Protein AF-A0A7J3XFF6-F1 (afdb_monomer)

Secondary structure (DSSP, 8-state):
-EEEEEEE-SSEEEEEEEETTEEEEEEEEEHHHHHH-THHHHHHHHHH--SEEE---TT--SSEEGGG-S-HHHIIIIIIS---HHHHHHHHHHT-HHHHHHHHHHHHHHHHHHHHTTTEEE---GGG-TTS-HHHHTT-S-SS-HHHHHHHHHHHHHHHHHHT--GGG--EEEEEE-SS-EEEEEEETTEEEEEE-TTTSS-STTS---

Solvent-accessible surface area (backbone atoms only — not comparable to full-atom values): 10884 Å² total; per-residue (Å²): 116,38,40,31,41,43,45,81,48,85,66,34,35,40,35,42,34,32,43,90,92,35,81,78,47,74,50,78,41,47,31,72,52,34,35,75,39,38,62,59,58,51,50,54,52,59,75,65,62,51,68,31,32,39,45,76,22,49,59,21,39,74,83,38,50,23,69,76,53,88,53,37,48,58,44,28,36,49,52,23,65,67,46,53,70,67,58,41,56,54,30,53,74,73,68,41,66,70,28,31,36,51,51,22,49,22,52,42,44,26,47,42,29,76,76,38,10,91,32,27,32,34,42,41,11,45,71,72,39,85,62,28,57,71,80,78,44,62,97,48,88,53,28,23,35,20,65,55,42,51,52,45,53,49,50,43,52,52,49,21,66,74,72,74,47,58,51,62,72,36,69,49,75,44,74,47,79,51,82,41,33,19,31,41,34,37,30,55,50,54,35,64,42,48,46,40,3,31,87,68,33,66,67,22,82,68,31,81,58,128

Structure (mmCIF, N/CA/C/O backbone):
data_AF-A0A7J3XFF6-F1
#
_entry.id   AF-A0A7J3XFF6-F1
#
loop_
_atom_site.group_PDB
_atom_site.id
_atom_site.type_symbol
_atom_site.label_atom_id
_atom_site.label_alt_id
_atom_site.label_comp_id
_atom_site.label_asym_id
_atom_site.label_entity_id
_atom_site.label_seq_id
_atom_site.pdbx_PDB_ins_code
_atom_site.Cartn_x
_atom_site.Cartn_y
_atom_site.Cartn_z
_atom_site.occupancy
_atom_site.B_iso_or_equiv
_atom_site.auth_seq_id
_atom_site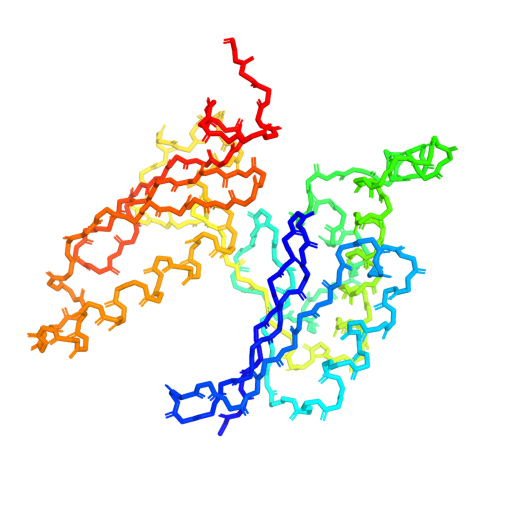.auth_comp_id
_atom_site.auth_asym_id
_atom_site.auth_atom_id
_atom_site.pdbx_PDB_model_num
ATOM 1 N N . MET A 1 1 ? -18.547 -10.227 -3.453 1.00 93.62 1 MET A N 1
ATOM 2 C CA . MET A 1 1 ? -17.546 -9.250 -3.919 1.00 93.62 1 MET A CA 1
ATOM 3 C C . MET A 1 1 ? -16.204 -9.723 -3.416 1.00 93.62 1 MET A C 1
ATOM 5 O O . MET A 1 1 ? -16.058 -9.898 -2.207 1.00 93.62 1 MET A O 1
ATOM 9 N N . ARG A 1 2 ? -15.286 -9.965 -4.344 1.00 96.88 2 ARG A N 1
ATOM 10 C CA . ARG A 1 2 ? -13.931 -10.465 -4.132 1.00 96.88 2 ARG A CA 1
ATOM 11 C C . ARG A 1 2 ? -12.970 -9.303 -4.357 1.00 96.88 2 ARG A C 1
ATOM 13 O O . ARG A 1 2 ? -12.923 -8.754 -5.457 1.00 96.88 2 ARG A O 1
ATOM 20 N N . VAL A 1 3 ? -12.265 -8.886 -3.310 1.00 97.06 3 VAL A N 1
ATOM 21 C CA . VAL A 1 3 ? -11.350 -7.739 -3.360 1.00 97.06 3 VAL A CA 1
ATOM 22 C C . VAL A 1 3 ? -9.945 -8.197 -3.035 1.00 97.06 3 VAL A C 1
ATOM 24 O O . VAL A 1 3 ? -9.735 -8.860 -2.025 1.00 97.06 3 VAL A O 1
ATOM 27 N N . LEU A 1 4 ? -8.997 -7.841 -3.889 1.00 97.56 4 LEU A N 1
ATOM 28 C CA . LEU A 1 4 ? -7.597 -8.219 -3.750 1.00 97.56 4 LEU A CA 1
ATOM 29 C C . LEU A 1 4 ? -6.758 -7.018 -3.304 1.00 97.56 4 LEU A C 1
ATOM 31 O O . LEU A 1 4 ? -6.954 -5.913 -3.799 1.00 97.56 4 LEU A O 1
ATOM 35 N N . GLY A 1 5 ? -5.834 -7.214 -2.372 1.00 96.50 5 GLY A N 1
ATOM 36 C CA . GLY A 1 5 ? -4.814 -6.227 -2.014 1.00 96.50 5 GLY A CA 1
ATOM 37 C C . GLY A 1 5 ? -3.434 -6.709 -2.440 1.00 96.50 5 GLY A C 1
ATOM 38 O O . GLY A 1 5 ? -3.153 -7.897 -2.301 1.00 96.50 5 GLY A O 1
ATOM 39 N N . VAL A 1 6 ? -2.600 -5.802 -2.954 1.00 95.81 6 VAL A N 1
ATOM 40 C CA . VAL A 1 6 ? -1.187 -6.061 -3.267 1.00 95.81 6 VAL A CA 1
ATOM 41 C C . VAL A 1 6 ? -0.308 -5.193 -2.373 1.00 95.81 6 VAL A C 1
ATOM 43 O O . VAL A 1 6 ? -0.385 -3.964 -2.445 1.00 95.81 6 VAL A O 1
ATOM 46 N N . ASP A 1 7 ? 0.541 -5.832 -1.575 1.00 93.81 7 ASP A N 1
ATOM 47 C CA . ASP A 1 7 ? 1.505 -5.182 -0.691 1.00 93.81 7 ASP A CA 1
ATOM 48 C C . ASP A 1 7 ? 2.949 -5.485 -1.136 1.00 93.81 7 ASP A C 1
ATOM 50 O O . ASP A 1 7 ? 3.448 -6.598 -0.943 1.00 93.81 7 ASP A O 1
ATOM 54 N N . PRO A 1 8 ? 3.629 -4.534 -1.798 1.00 91.94 8 PRO A N 1
ATOM 55 C CA . PRO A 1 8 ? 5.024 -4.691 -2.180 1.00 91.94 8 PRO A CA 1
ATOM 56 C C . PRO A 1 8 ? 5.960 -4.405 -0.999 1.00 91.94 8 PRO A C 1
ATOM 58 O O . PRO A 1 8 ? 6.277 -3.257 -0.683 1.00 91.94 8 PRO A O 1
ATOM 61 N N . GLY A 1 9 ? 6.463 -5.464 -0.377 1.00 87.75 9 GLY A N 1
ATOM 62 C CA . GLY A 1 9 ? 7.439 -5.390 0.697 1.00 87.75 9 GLY A CA 1
ATOM 63 C C . GLY A 1 9 ? 8.897 -5.479 0.231 1.00 87.75 9 GLY A C 1
ATOM 64 O O . GLY A 1 9 ? 9.244 -5.799 -0.908 1.00 87.75 9 GLY A O 1
ATOM 65 N N . THR A 1 10 ? 9.797 -5.233 1.184 1.00 84.69 10 THR A N 1
ATOM 66 C CA . THR A 1 10 ? 11.256 -5.340 0.978 1.00 84.69 10 THR A CA 1
ATOM 67 C C . THR A 1 10 ? 11.748 -6.782 0.858 1.00 84.69 10 THR A C 1
ATOM 69 O O . THR A 1 10 ? 12.792 -7.022 0.258 1.00 84.69 10 THR A O 1
ATOM 72 N N . ARG A 1 11 ? 11.015 -7.738 1.440 1.00 88.62 11 ARG A N 1
ATOM 73 C CA . ARG A 1 11 ? 11.350 -9.169 1.429 1.00 88.62 11 ARG A CA 1
ATOM 74 C C . ARG A 1 11 ? 10.445 -9.977 0.500 1.00 88.62 11 ARG A C 1
ATOM 76 O O . ARG A 1 11 ? 10.926 -10.889 -0.176 1.00 88.62 11 ARG A O 1
ATOM 83 N N . SER A 1 12 ? 9.157 -9.665 0.515 1.00 92.81 12 SER A N 1
ATOM 84 C CA . SER A 1 12 ? 8.115 -10.348 -0.241 1.00 92.81 12 SER A CA 1
ATOM 85 C C . SER A 1 12 ? 7.136 -9.349 -0.834 1.00 92.81 12 SER A C 1
ATOM 87 O O . SER A 1 12 ? 7.004 -8.229 -0.349 1.00 92.81 12 SER A O 1
ATOM 89 N N . PHE A 1 13 ? 6.459 -9.778 -1.889 1.00 94.88 13 PHE A N 1
ATOM 90 C CA . PHE A 1 13 ? 5.261 -9.154 -2.417 1.00 94.88 13 PHE A CA 1
ATOM 91 C C . PHE A 1 13 ? 4.094 -10.040 -2.023 1.00 94.88 13 PHE A C 1
ATOM 93 O O . PHE A 1 13 ? 4.026 -11.200 -2.441 1.00 94.88 13 PHE A O 1
ATOM 100 N N . ASP A 1 14 ? 3.200 -9.489 -1.217 1.00 95.19 14 ASP A N 1
ATOM 101 C CA . ASP A 1 14 ? 2.106 -10.227 -0.616 1.00 95.19 14 ASP A CA 1
ATOM 102 C C . ASP A 1 14 ? 0.783 -9.830 -1.271 1.00 95.19 14 ASP A C 1
ATOM 104 O O . ASP A 1 14 ? 0.500 -8.659 -1.536 1.00 95.19 14 ASP A O 1
ATOM 108 N N . VAL A 1 15 ? -0.030 -10.836 -1.573 1.00 96.44 15 VAL A N 1
ATOM 109 C CA . VAL A 1 15 ? -1.340 -10.685 -2.192 1.00 96.44 15 VAL A CA 1
ATOM 110 C C . VAL A 1 15 ? -2.368 -11.368 -1.315 1.00 96.44 15 VAL A C 1
ATOM 112 O O . VAL A 1 15 ? -2.238 -12.555 -1.030 1.00 96.44 15 VAL A O 1
ATOM 115 N N . ALA A 1 16 ? -3.414 -10.641 -0.931 1.00 97.25 16 ALA A N 1
ATOM 116 C CA . ALA A 1 16 ? -4.506 -11.175 -0.125 1.00 97.25 16 ALA A CA 1
ATOM 117 C C . ALA A 1 16 ? -5.848 -10.954 -0.824 1.00 97.25 16 ALA A C 1
ATOM 119 O O . ALA A 1 16 ? -6.200 -9.824 -1.173 1.00 97.25 16 ALA A O 1
ATOM 120 N N . LEU A 1 17 ? -6.613 -12.030 -1.007 1.00 98.12 17 LEU A N 1
ATOM 121 C CA . LEU A 1 17 ? -7.973 -11.983 -1.529 1.00 98.12 17 LEU A CA 1
ATOM 122 C C . LEU A 1 17 ? -8.971 -12.053 -0.376 1.00 98.12 17 LEU A C 1
ATOM 124 O O . LEU A 1 17 ? -8.984 -13.013 0.395 1.00 98.12 17 LEU A O 1
ATOM 128 N N . VAL A 1 18 ? -9.850 -11.060 -0.301 1.00 96.75 18 VAL A N 1
ATOM 129 C CA . VAL A 1 18 ? -10.903 -10.956 0.706 1.00 96.75 18 VAL A CA 1
ATOM 130 C C . VAL A 1 18 ? -12.270 -11.147 0.060 1.00 96.75 18 VAL A C 1
ATOM 132 O O . VAL A 1 18 ? -12.619 -10.480 -0.915 1.00 96.75 18 VAL A O 1
ATOM 135 N N . GLU A 1 19 ? -13.080 -12.019 0.650 1.00 97.12 19 GLU A N 1
ATOM 136 C CA . GLU A 1 19 ? -14.480 -12.227 0.293 1.00 97.12 19 GLU A CA 1
ATOM 137 C C . GLU A 1 19 ? -15.332 -12.301 1.565 1.00 97.12 19 GLU A C 1
ATOM 139 O O . GLU A 1 19 ? -15.023 -13.028 2.509 1.00 97.12 19 GLU A O 1
ATOM 144 N N . GLY A 1 20 ? -16.401 -11.500 1.629 1.00 92.56 20 GLY A N 1
ATOM 145 C CA . GLY A 1 20 ? -17.302 -11.489 2.789 1.00 92.56 20 GLY A CA 1
ATOM 146 C C . GLY A 1 20 ? -16.619 -11.109 4.112 1.00 92.56 20 GLY A C 1
ATOM 147 O O . GLY A 1 20 ? -17.007 -11.610 5.164 1.00 92.56 20 GLY A O 1
ATOM 148 N N . GLY A 1 21 ? -15.583 -10.263 4.061 1.00 88.50 21 G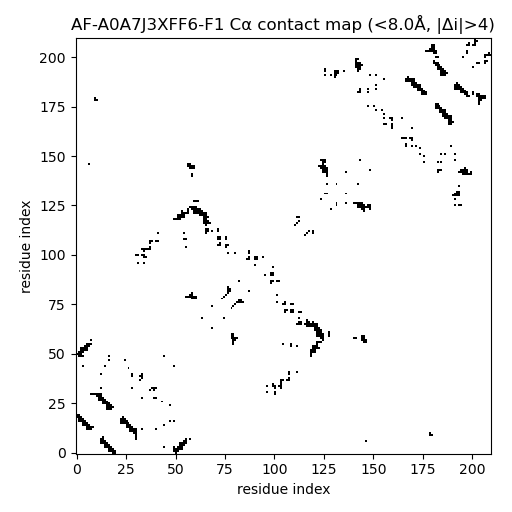LY A N 1
ATOM 149 C CA . GLY A 1 21 ? -14.809 -9.848 5.237 1.00 88.50 21 GLY A CA 1
ATOM 150 C C . GLY A 1 21 ? -13.824 -10.901 5.752 1.00 88.50 21 GLY A C 1
ATOM 151 O O . GLY A 1 21 ? -13.298 -10.751 6.850 1.00 88.50 21 GLY A O 1
ATOM 152 N N . ARG A 1 22 ? -13.574 -11.970 4.989 1.00 92.50 22 ARG A N 1
ATOM 153 C CA . ARG A 1 22 ? -12.607 -13.017 5.329 1.00 92.50 22 ARG A CA 1
ATOM 154 C C . ARG A 1 22 ? -11.556 -13.136 4.243 1.00 92.50 22 ARG A C 1
ATOM 156 O O . ARG A 1 22 ? -11.877 -13.025 3.063 1.00 92.50 22 ARG A O 1
ATOM 163 N N . VAL A 1 23 ? -10.321 -13.398 4.648 1.00 95.81 23 VAL A N 1
ATOM 164 C CA . VAL A 1 23 ? -9.253 -13.769 3.720 1.00 95.81 23 VAL A CA 1
ATOM 165 C C . VAL A 1 23 ? -9.537 -15.182 3.210 1.00 95.81 23 VAL A C 1
ATOM 167 O O . VAL A 1 23 ? -9.722 -16.101 4.008 1.00 95.81 23 VAL A O 1
ATOM 170 N N . VAL A 1 24 ? -9.634 -15.341 1.891 1.00 97.56 24 VAL A N 1
ATOM 171 C CA . VAL A 1 24 ? -9.946 -16.619 1.225 1.00 97.56 24 VAL A CA 1
ATOM 172 C C . VAL A 1 24 ? -8.774 -17.178 0.422 1.00 97.56 24 VAL A C 1
ATOM 174 O O . VAL A 1 24 ? -8.773 -18.365 0.109 1.00 97.56 24 VAL A O 1
ATOM 177 N N . ALA A 1 25 ? -7.778 -16.350 0.104 1.00 97.56 25 ALA A N 1
ATOM 178 C CA . ALA A 1 25 ? -6.525 -16.776 -0.508 1.00 97.56 25 ALA A CA 1
ATOM 179 C C . ALA A 1 25 ? -5.408 -15.779 -0.187 1.00 97.56 25 ALA A C 1
ATOM 181 O O . ALA A 1 25 ? -5.660 -14.575 -0.102 1.00 97.56 25 ALA A O 1
ATOM 182 N N . GLU A 1 26 ? -4.186 -16.291 -0.058 1.00 97.00 26 GLU A N 1
ATOM 183 C CA . GLU A 1 26 ? -2.964 -15.508 0.123 1.00 97.00 26 GLU A CA 1
ATOM 184 C C . GLU A 1 26 ? -1.861 -16.079 -0.770 1.00 97.00 26 GLU A C 1
ATOM 186 O O . GLU A 1 26 ? -1.730 -17.299 -0.902 1.00 97.00 26 GLU A O 1
ATOM 191 N N . VAL A 1 27 ? -1.075 -15.200 -1.384 1.00 96.94 27 VAL A N 1
ATOM 192 C CA . VAL A 1 27 ? 0.104 -15.554 -2.181 1.00 96.94 27 VAL A CA 1
ATOM 193 C C . VAL A 1 27 ? 1.244 -14.638 -1.760 1.00 96.94 27 VAL A C 1
ATOM 195 O O . VAL A 1 27 ? 1.060 -13.428 -1.692 1.00 96.94 27 VAL A O 1
ATOM 198 N N . SER A 1 28 ? 2.416 -15.212 -1.493 1.00 97.00 28 SER A N 1
ATOM 199 C CA . SER A 1 28 ? 3.626 -14.470 -1.132 1.00 97.00 28 SER A CA 1
ATOM 200 C C . SER A 1 28 ? 4.742 -14.832 -2.105 1.00 97.00 28 SER A C 1
ATOM 202 O O . SER A 1 28 ? 5.099 -16.006 -2.226 1.00 97.00 28 SER A O 1
ATOM 204 N N . LEU A 1 29 ? 5.260 -13.837 -2.823 1.00 96.56 29 LEU A N 1
ATOM 205 C CA . LEU A 1 29 ? 6.333 -13.985 -3.811 1.00 96.56 29 LEU A CA 1
ATOM 206 C C . LEU A 1 29 ? 7.594 -13.292 -3.303 1.00 96.56 29 LEU A C 1
ATOM 208 O O . LEU A 1 29 ? 7.512 -12.226 -2.697 1.00 96.56 29 LEU A O 1
ATOM 212 N N . GLY A 1 30 ? 8.775 -13.854 -3.555 1.00 95.44 30 GLY A N 1
ATOM 213 C CA . GLY A 1 30 ? 10.020 -13.207 -3.133 1.00 95.44 30 GLY A CA 1
ATOM 214 C C . GLY A 1 30 ? 10.256 -11.890 -3.881 1.00 95.44 30 GLY A C 1
ATOM 215 O O . GLY A 1 30 ? 10.064 -11.822 -5.092 1.00 95.44 30 GLY A O 1
ATOM 216 N N . THR A 1 31 ? 10.751 -10.849 -3.208 1.00 92.56 31 THR A N 1
ATOM 217 C CA . THR A 1 31 ? 11.062 -9.569 -3.876 1.00 92.56 31 THR A CA 1
ATOM 218 C C . THR A 1 31 ? 12.065 -9.747 -5.025 1.00 92.56 31 THR A C 1
ATOM 220 O O . THR A 1 31 ? 11.887 -9.166 -6.092 1.00 92.56 31 THR A O 1
ATOM 223 N N . GLU A 1 32 ? 13.080 -10.605 -4.862 1.00 91.81 32 GLU A N 1
ATOM 224 C CA . GLU A 1 32 ? 14.014 -10.940 -5.950 1.00 91.81 32 GLU A CA 1
ATOM 225 C C . GLU A 1 32 ? 13.355 -11.701 -7.107 1.00 91.81 32 GLU A C 1
ATOM 227 O O . GLU A 1 32 ? 13.767 -11.556 -8.258 1.00 91.81 32 GLU A O 1
ATOM 232 N N . GLU A 1 33 ? 12.362 -12.538 -6.808 1.00 94.12 33 GLU A N 1
ATOM 233 C CA . GLU A 1 33 ? 11.609 -13.285 -7.815 1.00 94.12 33 GLU A CA 1
ATOM 234 C C . GLU A 1 33 ? 10.791 -12.318 -8.669 1.00 94.12 33 GLU A C 1
ATOM 236 O O . GLU A 1 33 ? 10.927 -12.328 -9.889 1.00 94.12 33 GLU A O 1
ATOM 241 N N . VAL A 1 34 ? 10.038 -11.415 -8.033 1.00 93.94 34 VAL A N 1
ATOM 242 C CA . VAL A 1 34 ? 9.241 -10.392 -8.726 1.00 93.94 34 VAL A CA 1
ATOM 243 C C . VAL A 1 34 ? 10.130 -9.409 -9.488 1.00 93.94 34 VAL A C 1
ATOM 245 O O . VAL A 1 34 ? 9.788 -9.010 -10.598 1.00 93.94 34 VAL A O 1
ATOM 248 N N . ALA A 1 35 ? 11.296 -9.050 -8.943 1.00 91.88 35 ALA A N 1
ATOM 249 C CA . ALA A 1 35 ? 12.261 -8.197 -9.635 1.00 91.88 35 ALA A CA 1
ATOM 250 C C . ALA A 1 35 ? 12.764 -8.821 -10.952 1.00 91.88 35 ALA A C 1
ATOM 252 O O . ALA A 1 35 ? 12.991 -8.106 -11.928 1.00 91.88 35 ALA A O 1
ATOM 253 N N . ARG A 1 36 ? 12.933 -10.152 -10.998 1.00 91.25 36 ARG A N 1
ATOM 254 C CA . ARG A 1 36 ? 13.379 -10.881 -12.199 1.00 91.25 36 ARG A CA 1
ATOM 255 C C . ARG A 1 36 ? 12.229 -11.218 -13.149 1.00 91.25 36 ARG A C 1
ATOM 257 O O . ARG A 1 36 ? 12.408 -11.127 -14.361 1.00 91.25 36 ARG A O 1
ATOM 264 N N . ASP A 1 37 ? 11.074 -11.603 -12.612 1.00 94.25 37 ASP A N 1
ATOM 265 C CA . ASP A 1 37 ? 9.856 -11.918 -13.362 1.00 94.25 37 ASP A CA 1
ATOM 266 C C . ASP A 1 37 ? 8.634 -11.186 -12.772 1.00 94.25 37 ASP A C 1
ATOM 268 O O . ASP A 1 37 ? 7.858 -11.767 -12.006 1.00 94.25 37 ASP A O 1
ATOM 272 N N . PRO A 1 38 ? 8.390 -9.923 -13.173 1.00 93.31 38 PRO A N 1
ATOM 273 C CA . PRO A 1 38 ? 7.214 -9.175 -12.728 1.00 93.31 38 PRO A CA 1
ATOM 274 C C . PRO A 1 38 ? 5.891 -9.839 -13.139 1.00 93.31 38 PRO A C 1
ATOM 276 O O . PRO A 1 38 ? 4.852 -9.597 -12.523 1.00 93.31 38 PRO A O 1
ATOM 279 N N . ALA A 1 39 ? 5.908 -10.696 -14.170 1.00 95.00 39 ALA A N 1
ATOM 280 C CA . ALA A 1 39 ? 4.717 -11.405 -14.61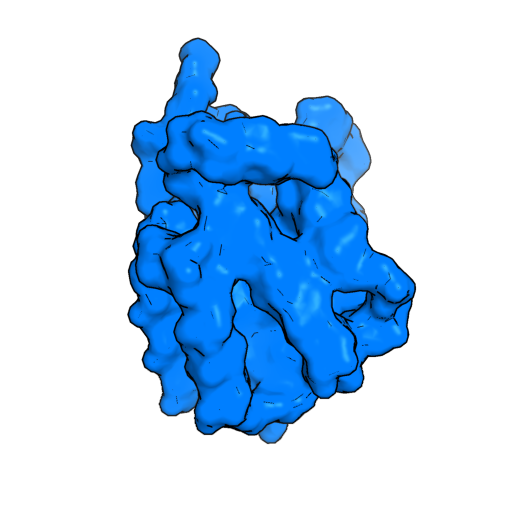3 1.00 95.00 39 ALA A CA 1
ATOM 281 C C . ALA A 1 39 ? 4.277 -12.491 -13.621 1.00 95.00 39 ALA A C 1
ATOM 283 O O . ALA A 1 39 ? 3.119 -12.893 -13.674 1.00 95.00 39 ALA A O 1
ATOM 284 N N . ALA A 1 40 ? 5.136 -12.936 -12.695 1.00 95.62 40 ALA A N 1
ATOM 285 C CA . ALA A 1 40 ? 4.739 -13.851 -11.623 1.00 95.62 40 ALA A CA 1
ATOM 286 C C . ALA A 1 40 ? 3.624 -13.259 -10.751 1.00 95.62 40 ALA A C 1
ATOM 288 O O . ALA A 1 40 ? 2.611 -13.916 -10.510 1.00 95.62 40 ALA A O 1
ATOM 289 N N . LEU A 1 41 ? 3.761 -11.988 -10.368 1.00 95.50 41 LEU A N 1
ATOM 290 C CA . LEU A 1 41 ? 2.739 -11.282 -9.599 1.00 95.50 41 LEU A CA 1
ATOM 291 C C . LEU A 1 41 ? 1.453 -11.080 -10.408 1.00 95.50 41 LEU A C 1
ATOM 293 O O . LEU A 1 41 ? 0.359 -11.260 -9.884 1.00 95.50 41 LEU A O 1
ATOM 297 N N . LEU A 1 42 ? 1.578 -10.738 -11.692 1.00 94.69 42 LEU A N 1
ATOM 298 C CA . LEU A 1 42 ? 0.422 -10.553 -12.572 1.00 94.69 42 LEU A CA 1
ATOM 299 C C . LEU A 1 42 ? -0.369 -11.853 -12.751 1.00 94.69 42 LEU A C 1
ATOM 301 O O . LEU A 1 42 ? -1.588 -11.832 -12.616 1.00 94.69 42 LEU A O 1
ATOM 305 N N . ARG A 1 43 ? 0.317 -12.986 -12.957 1.00 95.44 43 ARG A N 1
ATOM 306 C CA . ARG A 1 43 ? -0.319 -14.310 -13.019 1.00 95.44 43 ARG A CA 1
ATOM 307 C C . ARG A 1 43 ? -1.074 -14.626 -11.731 1.00 95.44 43 ARG A C 1
ATOM 309 O O . ARG A 1 43 ? -2.222 -15.040 -11.806 1.00 95.44 43 ARG A O 1
ATOM 316 N N . ALA A 1 44 ? -0.482 -14.355 -10.565 1.00 95.56 44 ALA A N 1
ATOM 317 C CA . ALA A 1 44 ? -1.163 -14.555 -9.284 1.00 95.56 44 ALA A CA 1
ATOM 318 C C . ALA A 1 44 ? -2.446 -13.708 -9.167 1.00 95.56 44 ALA A C 1
ATOM 320 O O . ALA A 1 44 ? -3.477 -14.199 -8.710 1.00 95.56 44 ALA A O 1
ATOM 321 N N . VAL A 1 45 ? -2.413 -12.447 -9.612 1.00 95.00 45 VAL A N 1
ATOM 322 C CA . VAL A 1 45 ? -3.601 -11.575 -9.629 1.00 95.00 45 VAL A CA 1
ATOM 323 C C . VAL A 1 45 ? -4.674 -12.102 -10.588 1.00 95.00 45 VAL A C 1
ATOM 325 O O . VAL A 1 45 ? -5.852 -12.118 -10.230 1.00 95.00 45 VAL A O 1
ATOM 328 N N . GLU A 1 46 ? -4.287 -12.540 -11.786 1.00 93.50 46 GLU A N 1
ATOM 329 C CA . GLU A 1 46 ? -5.203 -13.091 -12.793 1.00 93.50 46 GLU A CA 1
ATOM 330 C C . GLU A 1 46 ? -5.837 -14.414 -12.342 1.00 93.50 46 GLU A C 1
ATOM 332 O O . GLU A 1 46 ? -7.047 -14.586 -12.479 1.00 93.50 46 GLU A O 1
ATOM 337 N N . GLU A 1 47 ? -5.055 -15.323 -11.753 1.00 95.81 47 GLU A N 1
ATOM 338 C CA . GLU A 1 47 ? -5.528 -16.614 -11.233 1.00 95.81 47 GLU A CA 1
ATOM 339 C C . GLU A 1 47 ? -6.543 -16.450 -10.096 1.00 95.81 47 GLU A C 1
ATOM 341 O O . GLU A 1 47 ? -7.490 -17.231 -9.981 1.00 95.81 47 GLU A O 1
ATOM 346 N N . LEU A 1 48 ? -6.376 -15.419 -9.264 1.00 96.25 48 LEU A N 1
ATOM 347 C CA . LEU A 1 48 ? -7.310 -15.113 -8.183 1.00 96.25 48 LEU A CA 1
ATOM 348 C C . LEU A 1 48 ? -8.625 -14.490 -8.687 1.00 96.25 48 LEU A C 1
ATOM 350 O O . LEU A 1 48 ? -9.626 -14.573 -7.972 1.00 96.25 48 LEU A O 1
ATOM 354 N N . ASP A 1 49 ? -8.641 -13.915 -9.895 1.00 94.94 49 ASP A N 1
ATOM 355 C CA . ASP A 1 49 ? -9.782 -13.267 -10.569 1.00 94.94 49 ASP A CA 1
ATOM 356 C C . ASP A 1 49 ? -10.648 -12.388 -9.637 1.00 94.94 49 ASP A C 1
ATOM 358 O O . ASP A 1 49 ? -11.800 -12.721 -9.326 1.00 94.94 49 ASP A O 1
ATOM 362 N N . PRO A 1 50 ? -10.108 -11.269 -9.120 1.00 96.50 50 PRO A N 1
ATOM 363 C CA . PRO A 1 50 ? -10.860 -10.380 -8.243 1.00 96.50 50 PRO A CA 1
ATOM 364 C C . PRO A 1 50 ? -11.853 -9.495 -9.014 1.00 96.50 50 PRO A C 1
ATOM 366 O O . PRO A 1 50 ? -11.610 -9.108 -10.162 1.00 96.50 50 PRO A O 1
ATOM 369 N N . ASP A 1 51 ? -12.931 -9.077 -8.337 1.00 96.94 51 ASP A N 1
ATOM 370 C CA . ASP A 1 51 ? -13.852 -8.048 -8.847 1.00 96.94 51 ASP A CA 1
ATOM 371 C C . ASP A 1 51 ? -13.163 -6.673 -8.866 1.00 96.94 51 ASP A C 1
ATOM 373 O O . ASP A 1 51 ? -13.307 -5.898 -9.812 1.00 96.94 51 ASP A O 1
ATOM 377 N N . TYR A 1 52 ? -12.400 -6.381 -7.807 1.00 96.75 52 TYR A N 1
ATOM 378 C CA . TYR A 1 52 ? -11.615 -5.160 -7.636 1.00 96.75 52 TYR A CA 1
ATOM 379 C C . TYR A 1 52 ? -10.288 -5.461 -6.957 1.00 96.75 52 TYR A C 1
ATOM 381 O O . TYR A 1 52 ? -10.185 -6.389 -6.157 1.00 96.75 52 TYR A O 1
ATOM 389 N N . MET A 1 53 ? -9.288 -4.627 -7.212 1.00 96.56 53 MET A N 1
ATOM 390 C CA . MET A 1 53 ? -7.990 -4.748 -6.565 1.00 96.56 53 MET A CA 1
ATOM 391 C C . MET A 1 53 ? -7.445 -3.399 -6.119 1.00 96.56 53 MET A C 1
ATOM 393 O O . MET A 1 53 ? -7.588 -2.396 -6.821 1.00 96.56 53 MET A O 1
ATOM 397 N N . VAL A 1 54 ? -6.786 -3.397 -4.967 1.00 97.19 54 VAL A N 1
ATOM 398 C CA . VAL A 1 54 ? -5.911 -2.316 -4.535 1.00 97.19 54 VAL A CA 1
ATOM 399 C C . VAL A 1 54 ? -4.514 -2.626 -5.054 1.00 97.19 54 VAL A C 1
ATOM 401 O O . VAL A 1 54 ? -3.886 -3.590 -4.619 1.00 97.19 54 VAL A O 1
ATOM 404 N N . GLY A 1 55 ? -4.067 -1.841 -6.032 1.00 95.69 55 GLY A N 1
ATOM 405 C CA . GLY A 1 55 ? -2.746 -1.989 -6.627 1.00 95.69 55 GLY A CA 1
ATOM 406 C C . GLY A 1 55 ? -1.633 -1.448 -5.722 1.00 95.69 55 GLY A C 1
ATOM 407 O O . GLY A 1 55 ? -1.911 -0.682 -4.787 1.00 95.69 55 GLY A O 1
ATOM 408 N N . PRO A 1 56 ? -0.366 -1.778 -6.040 1.00 95.44 56 PRO A N 1
ATOM 409 C CA . PRO A 1 56 ? 0.797 -1.214 -5.363 1.00 95.44 56 PRO A CA 1
ATOM 410 C C . PRO A 1 56 ? 0.694 0.309 -5.347 1.00 95.44 56 PRO A C 1
ATOM 412 O O . PRO A 1 56 ? 0.652 0.918 -6.409 1.00 95.44 56 PRO A O 1
ATOM 415 N N . SER A 1 57 ? 0.585 0.919 -4.165 1.00 96.19 57 SER A N 1
ATOM 416 C CA . SER A 1 57 ? 0.317 2.362 -4.044 1.00 96.19 57 SER A CA 1
ATOM 417 C C . SER A 1 57 ? 1.511 3.162 -3.510 1.00 96.19 57 SER A C 1
ATOM 419 O O . SER A 1 57 ? 1.497 4.382 -3.622 1.00 96.19 57 SER A O 1
ATOM 421 N N . GLY A 1 58 ? 2.548 2.512 -2.968 1.00 93.25 58 GLY A N 1
ATOM 422 C CA . GLY A 1 58 ? 3.799 3.154 -2.538 1.00 93.25 58 GLY A CA 1
ATOM 423 C C . GLY A 1 58 ? 3.587 4.346 -1.595 1.00 93.25 58 GLY A C 1
ATOM 424 O O . GLY A 1 58 ? 2.939 4.224 -0.550 1.00 93.25 58 GLY A O 1
ATOM 425 N N . TYR A 1 59 ? 4.086 5.518 -1.995 1.00 94.56 59 TYR A N 1
ATOM 426 C CA . TYR A 1 59 ? 3.895 6.792 -1.288 1.00 94.56 59 TYR A CA 1
ATOM 427 C C . TYR A 1 59 ? 2.458 7.325 -1.322 1.00 94.56 59 TYR A C 1
ATOM 429 O O . TYR A 1 59 ? 2.152 8.315 -0.661 1.00 94.56 59 TYR A O 1
ATOM 437 N N . GLY A 1 60 ? 1.559 6.627 -2.008 1.00 95.44 60 GLY A N 1
ATOM 438 C CA . GLY A 1 60 ? 0.124 6.840 -2.017 1.00 95.44 60 GLY A CA 1
ATOM 439 C C . GLY A 1 60 ? -0.325 7.964 -2.938 1.00 95.44 60 GLY A C 1
ATOM 440 O O . GLY A 1 60 ? 0.449 8.813 -3.369 1.00 95.44 60 GLY A O 1
ATOM 441 N N . VAL A 1 61 ? -1.626 7.978 -3.206 1.00 96.31 61 VAL A N 1
ATOM 442 C CA . VAL A 1 61 ? -2.308 8.988 -4.027 1.00 96.31 61 VAL A CA 1
ATOM 443 C C . VAL A 1 61 ? -3.700 9.267 -3.470 1.00 96.31 61 VAL A C 1
ATOM 445 O O . VAL A 1 61 ? -4.259 8.424 -2.767 1.00 96.31 61 VAL A O 1
ATOM 448 N N . PRO A 1 62 ? -4.347 10.403 -3.789 1.00 94.00 62 PRO A N 1
ATOM 449 C CA . PRO A 1 62 ? -5.798 10.486 -3.641 1.00 94.00 62 PRO A CA 1
ATOM 450 C C . PRO A 1 62 ? -6.453 9.253 -4.272 1.00 94.00 62 PRO A C 1
ATOM 452 O O . PRO A 1 62 ? -5.939 8.752 -5.269 1.00 94.00 62 PRO A O 1
ATOM 455 N N . VAL A 1 63 ? -7.563 8.764 -3.710 1.00 96.25 63 VAL A N 1
ATOM 456 C CA . VAL A 1 63 ? -8.223 7.545 -4.211 1.00 96.25 63 VAL A CA 1
ATOM 457 C C . VAL A 1 63 ? -8.416 7.647 -5.724 1.00 96.25 63 VAL A C 1
ATOM 459 O O . VAL A 1 63 ? -9.192 8.477 -6.202 1.00 96.25 63 VAL A O 1
ATOM 462 N N . THR A 1 64 ? -7.681 6.818 -6.462 1.00 96.69 64 THR A N 1
ATOM 463 C CA . THR A 1 64 ? -7.548 6.914 -7.919 1.00 96.69 64 THR A CA 1
ATOM 464 C C . THR A 1 64 ? -7.929 5.583 -8.535 1.00 96.69 64 THR A C 1
ATOM 466 O O . THR A 1 64 ? -7.475 4.531 -8.095 1.00 96.69 64 THR A O 1
ATOM 469 N N . ARG A 1 65 ? -8.781 5.614 -9.560 1.00 97.38 65 ARG A N 1
ATOM 470 C CA . ARG A 1 65 ? -9.136 4.415 -10.325 1.00 97.38 65 ARG A CA 1
ATOM 471 C C . ARG A 1 65 ? -8.181 4.243 -11.492 1.00 97.38 65 ARG A C 1
ATOM 473 O O . ARG A 1 65 ? -7.847 5.232 -12.138 1.00 97.38 65 ARG A O 1
ATOM 480 N N . GLY A 1 66 ? -7.802 3.001 -11.787 1.00 96.00 66 GLY A N 1
ATOM 481 C CA . GLY A 1 66 ? -6.835 2.693 -12.839 1.00 96.00 66 GLY A CA 1
ATOM 482 C C . GLY A 1 66 ? -7.231 3.271 -14.193 1.00 96.00 66 GLY A C 1
ATOM 483 O O . GLY A 1 66 ? -6.416 3.911 -14.834 1.00 96.00 66 GLY A O 1
ATOM 484 N N . TYR A 1 67 ? -8.503 3.177 -14.590 1.00 94.31 67 TYR A N 1
ATOM 485 C CA . TYR A 1 67 ? -8.972 3.745 -15.865 1.00 94.31 67 TYR A CA 1
ATOM 486 C C . TYR A 1 67 ? -8.855 5.278 -15.967 1.00 94.31 67 TYR A C 1
ATOM 488 O O . TYR A 1 67 ? -9.021 5.830 -17.051 1.00 94.31 67 TYR A O 1
ATOM 496 N N . GLY A 1 68 ? -8.647 5.978 -14.847 1.00 93.69 68 GLY A N 1
ATOM 497 C CA . GLY A 1 68 ? -8.405 7.421 -14.819 1.00 93.69 68 GLY A CA 1
ATOM 498 C C . GLY A 1 68 ? -6.930 7.799 -14.981 1.00 93.69 68 GLY A C 1
ATOM 499 O O . GLY A 1 68 ? -6.621 8.986 -15.060 1.00 93.69 68 GLY A O 1
ATOM 500 N N . VAL A 1 69 ? -6.025 6.819 -15.009 1.00 96.75 69 VAL A N 1
ATOM 501 C CA . VAL A 1 69 ? -4.585 7.024 -15.174 1.00 96.75 69 VAL A CA 1
ATOM 502 C C . VAL A 1 69 ? -4.258 7.072 -16.667 1.00 96.75 69 VAL A C 1
ATOM 504 O O . VAL A 1 69 ? -4.521 6.122 -17.398 1.00 96.75 69 VAL A O 1
ATOM 507 N N . LEU A 1 70 ? -3.699 8.199 -17.119 1.00 94.50 70 LEU A N 1
ATOM 508 C CA . LEU A 1 70 ? -3.391 8.441 -18.535 1.00 94.50 70 LEU A CA 1
ATOM 509 C C . LEU A 1 70 ? -2.057 7.827 -18.970 1.00 94.50 70 LEU A C 1
ATOM 511 O O . LEU A 1 70 ? -1.970 7.257 -20.051 1.00 94.50 70 LEU A O 1
ATOM 515 N N . ASP A 1 71 ? -1.034 7.970 -18.130 1.00 96.44 71 ASP A N 1
ATOM 516 C CA . ASP A 1 71 ? 0.309 7.438 -18.350 1.00 96.44 71 ASP A CA 1
ATOM 517 C C . ASP A 1 71 ? 0.657 6.525 -17.167 1.00 96.44 71 ASP A C 1
ATOM 519 O O . ASP A 1 71 ? 1.035 7.021 -16.099 1.00 96.44 71 ASP A O 1
ATOM 523 N N . PRO A 1 72 ? 0.449 5.205 -17.303 1.00 96.19 72 PRO A N 1
ATOM 524 C CA . PRO A 1 72 ? 0.601 4.274 -16.193 1.00 96.19 72 PRO A CA 1
ATOM 525 C C . PRO A 1 72 ? 2.042 4.131 -15.708 1.00 96.19 72 PRO A C 1
ATOM 527 O O . PRO A 1 72 ? 2.272 4.045 -14.500 1.00 96.19 72 PRO A O 1
ATOM 530 N N . ARG A 1 73 ? 3.010 4.148 -16.633 1.00 95.44 73 ARG A N 1
ATOM 531 C CA . ARG A 1 73 ? 4.438 4.089 -16.312 1.00 95.44 73 ARG A CA 1
ATOM 532 C C . ARG A 1 73 ? 4.840 5.311 -15.503 1.00 95.44 73 ARG A C 1
ATOM 534 O O . ARG A 1 73 ? 5.351 5.169 -14.393 1.00 95.44 73 ARG A O 1
ATOM 541 N N . ARG A 1 74 ? 4.545 6.504 -16.018 1.00 95.69 74 ARG A N 1
ATOM 542 C CA . ARG A 1 74 ? 4.873 7.752 -15.330 1.00 95.69 74 ARG A CA 1
ATOM 543 C C . ARG A 1 74 ? 4.162 7.859 -13.984 1.00 95.69 74 ARG A C 1
ATOM 545 O O . ARG A 1 74 ? 4.759 8.292 -13.004 1.00 95.69 74 ARG A O 1
ATOM 552 N N . PHE A 1 75 ? 2.904 7.424 -13.919 1.00 97.06 75 PHE A N 1
ATOM 553 C CA . PHE A 1 75 ? 2.156 7.341 -12.669 1.00 97.06 75 PHE A CA 1
ATOM 554 C C . PHE A 1 75 ? 2.868 6.451 -11.645 1.00 97.06 75 PHE A C 1
ATOM 556 O O . PHE A 1 75 ? 3.057 6.865 -10.504 1.00 97.06 75 PHE A O 1
ATOM 563 N N . ALA A 1 76 ? 3.331 5.268 -12.044 1.00 96.75 76 ALA A N 1
ATOM 564 C CA . ALA A 1 76 ? 4.066 4.388 -11.147 1.00 96.75 76 ALA A CA 1
ATOM 565 C C . ALA A 1 76 ? 5.384 5.015 -10.662 1.00 96.75 76 ALA A C 1
ATOM 567 O O . ALA A 1 76 ? 5.615 5.108 -9.458 1.00 96.75 76 ALA A O 1
ATOM 568 N N . VAL A 1 77 ? 6.222 5.477 -11.591 1.00 95.56 77 VAL A N 1
ATOM 569 C CA . VAL A 1 77 ? 7.586 5.944 -11.300 1.00 95.56 77 VAL A CA 1
ATOM 570 C C . VAL A 1 77 ? 7.586 7.268 -10.537 1.00 95.56 77 VAL A C 1
ATOM 572 O O . VAL A 1 77 ? 8.157 7.356 -9.450 1.00 95.56 77 VAL A O 1
ATOM 575 N N . GLU A 1 78 ? 6.911 8.288 -11.065 1.00 95.44 78 GLU A N 1
ATOM 576 C CA . GLU A 1 78 ? 6.985 9.644 -10.512 1.00 95.44 78 GLU A CA 1
ATOM 577 C C . GLU A 1 78 ? 6.039 9.848 -9.328 1.00 95.44 78 GLU A C 1
ATOM 579 O O . GLU A 1 78 ? 6.350 10.622 -8.424 1.00 95.44 78 GLU A O 1
ATOM 584 N N . VAL A 1 79 ? 4.878 9.180 -9.315 1.00 95.31 79 VAL A N 1
ATOM 585 C CA . VAL A 1 79 ? 3.837 9.438 -8.306 1.00 95.31 79 VAL A CA 1
ATOM 586 C C . VAL A 1 79 ? 3.869 8.409 -7.181 1.00 95.31 79 VAL A C 1
ATOM 588 O O . VAL A 1 79 ? 3.877 8.792 -6.014 1.00 95.31 79 VAL A O 1
ATOM 591 N N . LEU A 1 80 ? 3.894 7.112 -7.501 1.00 95.94 80 LEU A N 1
ATOM 592 C CA . LEU A 1 80 ? 3.825 6.060 -6.477 1.00 95.94 80 LEU A CA 1
ATOM 593 C C . LEU A 1 80 ? 5.186 5.768 -5.841 1.00 95.94 80 LEU A C 1
ATOM 595 O O . LEU A 1 80 ? 5.243 5.495 -4.642 1.00 95.94 80 LEU A O 1
ATOM 599 N N . LEU A 1 81 ? 6.267 5.826 -6.624 1.00 93.94 81 LEU A N 1
ATOM 600 C CA . LEU A 1 81 ? 7.632 5.517 -6.176 1.00 93.94 81 LEU A CA 1
ATOM 601 C C . LEU A 1 81 ? 8.473 6.761 -5.857 1.00 93.94 81 LEU A C 1
ATOM 603 O O . LEU A 1 81 ? 9.518 6.627 -5.224 1.00 93.94 81 LEU A O 1
ATOM 607 N N . LEU A 1 82 ? 8.014 7.952 -6.261 1.00 93.31 82 LEU A N 1
ATOM 608 C CA . LEU A 1 82 ? 8.734 9.225 -6.116 1.00 93.31 82 LEU A CA 1
ATOM 609 C C . LEU A 1 82 ? 10.167 9.168 -6.675 1.00 93.31 82 LEU A C 1
ATOM 611 O O . LEU A 1 82 ? 11.107 9.691 -6.075 1.00 93.31 82 LEU A O 1
ATOM 615 N N . SER A 1 83 ? 10.324 8.517 -7.826 1.00 92.19 83 SER A N 1
ATOM 616 C CA . SER A 1 83 ? 11.585 8.403 -8.558 1.00 92.19 83 SER A CA 1
ATOM 617 C C . SER A 1 83 ? 11.459 9.040 -9.947 1.00 92.19 83 SER A C 1
ATOM 619 O O . SER A 1 83 ? 10.409 9.575 -10.304 1.00 92.19 83 SER A O 1
ATOM 621 N N . ILE A 1 84 ? 12.540 9.016 -10.721 1.00 92.25 84 ILE A N 1
ATOM 622 C CA . ILE A 1 84 ? 12.576 9.473 -12.114 1.00 92.25 84 ILE A CA 1
ATOM 623 C C . ILE A 1 84 ? 13.102 8.350 -13.005 1.00 92.25 84 ILE A C 1
ATOM 625 O O . ILE A 1 84 ? 13.848 7.481 -12.547 1.00 92.25 84 ILE A O 1
ATOM 629 N N . GLU A 1 85 ? 12.716 8.371 -14.278 1.00 89.44 85 GLU A N 1
ATOM 630 C CA . GLU A 1 85 ? 13.044 7.309 -15.233 1.00 89.44 85 GLU A CA 1
ATOM 631 C C . GLU A 1 85 ? 14.561 7.112 -15.356 1.00 89.44 85 GLU A C 1
ATOM 633 O O . GLU A 1 85 ? 15.046 5.984 -15.335 1.00 89.44 85 GLU A O 1
ATOM 638 N N . GLU A 1 86 ? 15.326 8.206 -15.361 1.00 87.38 86 GLU A N 1
ATOM 639 C CA . GLU A 1 86 ? 16.785 8.170 -15.454 1.00 87.38 86 GLU A CA 1
ATOM 640 C C . GLU A 1 86 ? 17.420 7.382 -14.298 1.00 87.38 86 GLU A C 1
ATOM 642 O O . GLU A 1 86 ? 18.354 6.613 -14.518 1.00 87.38 86 GLU A O 1
ATOM 647 N N . GLN A 1 87 ? 16.888 7.502 -13.074 1.00 84.12 87 GLN A N 1
ATOM 648 C CA . GLN A 1 87 ? 17.380 6.748 -11.914 1.00 84.12 87 GLN A CA 1
ATOM 649 C C . GLN A 1 87 ? 17.098 5.250 -12.050 1.00 84.12 87 GLN A C 1
ATOM 651 O O . GLN A 1 87 ? 17.932 4.425 -11.667 1.00 84.12 87 GLN A O 1
ATOM 656 N N . ILE A 1 88 ? 15.936 4.892 -12.605 1.00 85.69 88 ILE A N 1
ATOM 657 C CA . ILE A 1 88 ? 15.582 3.492 -12.852 1.00 85.69 88 ILE A CA 1
ATOM 658 C C . ILE A 1 88 ? 16.479 2.903 -13.945 1.00 85.69 88 ILE A C 1
ATOM 660 O O . ILE A 1 88 ? 16.978 1.782 -13.806 1.00 85.69 88 ILE A O 1
ATOM 664 N N . GLU A 1 89 ? 16.737 3.655 -15.014 1.00 83.69 89 GLU A N 1
ATOM 665 C CA . GLU A 1 89 ? 17.612 3.227 -16.105 1.00 83.69 89 GLU A CA 1
ATOM 666 C C . GLU A 1 89 ? 19.070 3.060 -15.658 1.00 83.69 89 GLU A C 1
ATOM 668 O O . GLU A 1 89 ? 19.703 2.044 -15.963 1.00 83.69 89 GLU A O 1
ATOM 673 N N . GLU A 1 90 ? 19.617 4.039 -14.935 1.00 80.31 90 GLU A N 1
ATOM 674 C CA . GLU A 1 90 ? 20.992 4.005 -14.431 1.00 80.31 90 GLU A CA 1
ATOM 675 C C . GLU A 1 90 ? 21.193 2.865 -13.432 1.00 80.31 90 GLU A C 1
ATOM 677 O O . GLU A 1 90 ? 22.125 2.069 -13.577 1.00 80.31 90 GLU A O 1
ATOM 682 N N . GLY A 1 91 ? 20.283 2.725 -12.469 1.00 75.06 91 GLY A N 1
ATOM 683 C CA . GLY A 1 91 ? 20.372 1.677 -11.460 1.00 75.06 91 GLY A CA 1
ATOM 684 C C . GLY A 1 91 ? 20.119 0.267 -12.010 1.00 75.06 91 GLY A C 1
ATOM 685 O O . GLY A 1 91 ? 20.693 -0.716 -11.536 1.00 75.06 91 GLY A O 1
ATOM 686 N N . SER A 1 92 ? 19.345 0.146 -13.094 1.00 74.69 92 SER A N 1
ATOM 687 C CA . SER A 1 92 ? 19.205 -1.130 -13.805 1.00 74.69 92 SER A CA 1
ATOM 688 C C . SER A 1 92 ? 20.532 -1.595 -14.411 1.00 74.69 92 SER A C 1
ATOM 690 O O . SER A 1 92 ? 20.782 -2.801 -14.462 1.00 74.69 92 SER A O 1
ATOM 692 N N . ARG A 1 93 ? 21.405 -0.660 -14.822 1.00 74.38 93 ARG A N 1
ATOM 693 C CA . ARG A 1 93 ? 22.758 -0.954 -15.330 1.00 74.38 93 ARG A CA 1
ATOM 694 C C . ARG A 1 93 ? 23.755 -1.270 -14.214 1.00 74.38 93 ARG A C 1
ATOM 696 O O . ARG A 1 93 ? 24.687 -2.031 -14.467 1.00 74.38 93 ARG A O 1
ATOM 703 N N . SER A 1 94 ? 23.579 -0.712 -13.011 1.00 73.44 94 SER A N 1
ATOM 704 C CA . SER A 1 94 ? 24.436 -1.007 -11.849 1.00 73.44 94 SER A CA 1
ATOM 705 C C . SER A 1 94 ? 24.103 -2.343 -11.171 1.00 73.44 94 SER A C 1
ATOM 707 O O . SER A 1 94 ? 24.928 -2.868 -10.425 1.00 73.44 94 SER A O 1
ATOM 709 N N . GLY A 1 95 ? 22.941 -2.937 -11.476 1.00 72.25 95 GLY A N 1
ATOM 710 C CA . GLY A 1 95 ? 22.517 -4.232 -10.934 1.00 72.25 95 GLY A CA 1
ATOM 711 C C . GLY A 1 95 ? 22.010 -4.153 -9.493 1.00 72.25 95 GLY A C 1
ATOM 712 O O . GLY A 1 95 ? 22.010 -5.154 -8.776 1.00 72.25 95 GLY A O 1
ATOM 713 N N . GLU A 1 96 ? 21.597 -2.967 -9.049 1.00 79.12 96 GLU A N 1
ATOM 714 C CA . GLU A 1 96 ? 21.043 -2.767 -7.716 1.00 79.12 96 GLU A CA 1
ATOM 715 C C . GLU A 1 96 ? 19.641 -3.376 -7.616 1.00 79.12 96 GLU A C 1
ATOM 717 O O . GLU A 1 96 ? 18.707 -2.951 -8.297 1.00 79.12 96 GLU A O 1
ATOM 722 N N . LEU A 1 97 ? 19.476 -4.352 -6.716 1.00 76.12 97 LEU A N 1
ATOM 723 C CA . LEU A 1 97 ? 18.204 -5.056 -6.515 1.00 76.12 97 LEU A CA 1
ATOM 724 C C . LEU A 1 97 ? 17.029 -4.097 -6.277 1.00 76.12 97 LEU A C 1
ATOM 726 O O . LEU A 1 97 ? 15.956 -4.312 -6.830 1.00 76.12 97 LEU A O 1
ATOM 730 N N . GLY A 1 98 ? 17.228 -3.023 -5.505 1.00 78.94 98 GLY A N 1
ATOM 731 C CA . GLY A 1 98 ? 16.177 -2.035 -5.236 1.00 78.94 98 GLY A CA 1
ATOM 732 C C . GLY A 1 98 ? 15.642 -1.368 -6.506 1.00 78.94 98 GLY A C 1
ATOM 733 O O . GLY A 1 98 ? 14.440 -1.151 -6.631 1.00 78.94 98 GLY A O 1
ATOM 734 N N . VAL A 1 99 ? 16.506 -1.126 -7.490 1.00 82.94 99 VAL A N 1
ATOM 735 C CA . VAL A 1 99 ? 16.115 -0.488 -8.750 1.00 82.94 99 VAL A CA 1
ATOM 736 C C . VAL A 1 99 ? 15.374 -1.470 -9.653 1.00 82.94 99 VAL A C 1
ATOM 738 O O . VAL A 1 99 ? 14.380 -1.104 -10.278 1.00 82.94 99 VAL A O 1
ATOM 741 N N . TRP A 1 100 ? 15.769 -2.744 -9.655 1.00 84.88 100 TRP A N 1
ATOM 742 C CA . TRP A 1 100 ? 15.008 -3.786 -10.350 1.00 84.88 100 TRP A CA 1
ATOM 743 C C . TRP A 1 100 ? 13.611 -3.981 -9.756 1.00 84.88 100 TRP A C 1
ATOM 745 O O . TRP A 1 100 ? 12.665 -4.249 -10.492 1.00 84.88 100 TRP A O 1
ATOM 755 N N . VAL A 1 101 ? 13.451 -3.793 -8.444 1.00 89.44 101 VAL A N 1
ATOM 756 C CA . VAL A 1 101 ? 12.132 -3.800 -7.793 1.00 89.44 101 VAL A CA 1
ATOM 757 C C . VAL A 1 101 ? 11.281 -2.618 -8.255 1.00 89.44 101 VAL A C 1
ATOM 759 O O . VAL A 1 101 ? 10.095 -2.796 -8.526 1.00 89.44 101 VAL A O 1
ATOM 762 N N . TYR A 1 102 ? 11.868 -1.426 -8.389 1.00 91.56 102 TYR A N 1
ATOM 763 C CA . TYR A 1 102 ? 11.158 -0.237 -8.878 1.00 91.56 102 TYR A CA 1
ATOM 764 C C . TYR A 1 102 ? 10.716 -0.424 -10.332 1.00 91.56 102 TYR A C 1
ATOM 766 O O . TYR A 1 102 ? 9.564 -0.151 -10.671 1.00 91.56 102 TYR A O 1
ATOM 774 N N . GLU A 1 103 ? 11.594 -0.978 -11.168 1.00 92.12 103 GLU A N 1
ATOM 775 C CA . GLU A 1 103 ? 11.277 -1.334 -12.551 1.00 92.12 103 GLU A CA 1
ATOM 776 C C . GLU A 1 103 ? 10.154 -2.379 -12.630 1.00 92.12 103 GLU A C 1
ATOM 778 O O . GLU A 1 103 ? 9.207 -2.238 -13.409 1.00 92.12 103 GLU A O 1
ATOM 783 N N . ALA A 1 104 ? 10.223 -3.417 -11.793 1.00 93.25 104 ALA A N 1
ATOM 784 C CA . ALA A 1 104 ? 9.194 -4.445 -11.709 1.00 93.25 104 ALA A CA 1
ATOM 785 C C . ALA A 1 104 ? 7.840 -3.864 -11.283 1.00 93.25 104 ALA A C 1
ATOM 787 O O . ALA A 1 104 ? 6.824 -4.149 -11.916 1.00 93.25 104 ALA A O 1
ATOM 788 N N . LEU A 1 105 ? 7.826 -3.001 -10.265 1.00 94.81 105 LEU A N 1
ATOM 789 C CA . LEU A 1 105 ? 6.628 -2.300 -9.806 1.00 94.81 105 LEU A CA 1
ATOM 790 C C . LEU A 1 105 ? 6.025 -1.420 -10.897 1.00 94.81 105 LEU A C 1
ATOM 792 O O . LEU A 1 105 ? 4.813 -1.464 -11.106 1.00 94.81 105 LEU A O 1
ATOM 796 N N . ALA A 1 106 ? 6.854 -0.674 -11.630 1.00 95.50 106 ALA A N 1
ATOM 797 C CA . ALA A 1 106 ? 6.394 0.147 -12.741 1.00 95.50 106 ALA A CA 1
ATOM 798 C C . ALA A 1 106 ? 5.720 -0.699 -13.831 1.00 95.50 106 ALA A C 1
ATOM 800 O O . ALA A 1 106 ? 4.645 -0.339 -14.308 1.00 95.50 106 ALA A O 1
ATOM 801 N N . ARG A 1 107 ? 6.292 -1.860 -14.177 1.00 95.25 107 ARG A N 1
ATOM 802 C CA . ARG A 1 107 ? 5.690 -2.805 -15.137 1.00 95.25 107 ARG A CA 1
ATOM 803 C C . ARG A 1 107 ? 4.390 -3.420 -14.631 1.00 95.25 107 ARG A C 1
ATOM 805 O O . ARG A 1 107 ? 3.445 -3.567 -15.403 1.00 95.25 107 ARG A O 1
ATOM 812 N N . VAL A 1 108 ? 4.335 -3.781 -13.350 1.00 95.88 108 VAL A N 1
ATOM 813 C CA . VAL A 1 108 ? 3.119 -4.313 -12.723 1.00 95.88 108 VAL A CA 1
ATOM 814 C C . VAL A 1 108 ? 2.015 -3.267 -12.796 1.00 95.88 108 VAL A C 1
ATOM 816 O O . VAL A 1 108 ? 0.954 -3.549 -13.341 1.00 95.88 108 VAL A O 1
ATOM 819 N N . VAL A 1 109 ? 2.262 -2.049 -12.311 1.00 96.94 109 VAL A N 1
ATOM 820 C CA . VAL A 1 109 ? 1.270 -0.964 -12.329 1.00 96.94 109 VAL A CA 1
ATOM 821 C C . VAL A 1 109 ? 0.827 -0.644 -13.756 1.00 96.94 109 VAL A C 1
ATOM 823 O O . VAL A 1 109 ? -0.376 -0.526 -13.993 1.00 96.94 109 VAL A O 1
ATOM 826 N N . ASP A 1 110 ? 1.762 -0.579 -14.707 1.00 96.62 110 ASP A N 1
ATOM 827 C CA . ASP A 1 110 ? 1.445 -0.354 -16.118 1.00 96.62 110 ASP A CA 1
ATOM 828 C C . ASP A 1 110 ? 0.478 -1.404 -16.668 1.00 96.62 110 ASP A C 1
ATOM 830 O O . ASP A 1 110 ? -0.560 -1.064 -17.245 1.00 96.62 110 ASP A O 1
ATOM 834 N N . HIS A 1 111 ? 0.754 -2.679 -16.398 1.00 95.44 111 HIS A N 1
ATOM 835 C CA . HIS A 1 111 ? -0.111 -3.770 -16.811 1.00 95.44 111 HIS A CA 1
ATOM 836 C C . HIS A 1 111 ? -1.482 -3.718 -16.122 1.00 95.44 111 HIS A C 1
ATOM 838 O O . HIS A 1 111 ? -2.515 -3.821 -16.789 1.00 95.44 111 HIS A O 1
ATOM 844 N N . LEU A 1 112 ? -1.511 -3.532 -14.797 1.00 95.00 112 LEU A N 1
ATOM 845 C CA . LEU A 1 112 ? -2.747 -3.472 -14.014 1.00 95.00 112 LEU A CA 1
ATOM 846 C C . LEU A 1 112 ? -3.657 -2.341 -14.499 1.00 95.00 112 LEU A C 1
ATOM 848 O O . LEU A 1 112 ? -4.863 -2.534 -14.625 1.00 95.00 112 LEU A O 1
ATOM 852 N N . VAL A 1 113 ? -3.101 -1.175 -14.818 1.00 96.44 113 VAL A N 1
ATOM 853 C CA . VAL A 1 113 ? -3.871 -0.057 -15.371 1.00 96.44 113 VAL A CA 1
ATOM 854 C C . VAL A 1 113 ? -4.323 -0.357 -16.800 1.00 96.44 113 VAL A C 1
ATOM 856 O O . VAL A 1 113 ? -5.507 -0.222 -17.110 1.00 96.44 113 VAL A O 1
ATOM 859 N N . SER A 1 114 ? -3.410 -0.806 -17.660 1.00 94.31 114 SER A N 1
ATOM 860 C CA . SER A 1 114 ? -3.671 -0.989 -19.091 1.00 94.31 114 SER A CA 1
ATOM 861 C C . SER A 1 114 ? -4.642 -2.131 -19.397 1.00 94.31 114 SER A C 1
ATOM 863 O O . SER A 1 114 ? -5.376 -2.071 -20.384 1.00 94.31 114 SER A O 1
ATOM 865 N N . LYS A 1 115 ? -4.646 -3.195 -18.586 1.00 93.19 115 LYS A N 1
ATOM 866 C CA . LYS A 1 115 ? -5.474 -4.395 -18.806 1.00 93.19 115 LYS A CA 1
ATOM 867 C C . LYS A 1 115 ? -6.643 -4.503 -17.840 1.00 93.19 115 LYS A C 1
ATOM 869 O O . LYS A 1 115 ? -7.716 -4.952 -18.232 1.00 93.19 115 LYS A O 1
ATOM 874 N N . LEU A 1 116 ? -6.447 -4.066 -16.600 1.00 92.44 116 LEU A N 1
ATOM 875 C CA . LEU A 1 116 ? -7.392 -4.252 -15.499 1.00 92.44 116 LEU A CA 1
ATOM 876 C C . LEU A 1 116 ? -7.822 -2.915 -14.875 1.00 92.44 116 LEU A C 1
ATOM 878 O O . LEU A 1 116 ? -8.351 -2.890 -13.765 1.00 92.44 116 LEU A O 1
ATOM 882 N N . GLY A 1 117 ? -7.649 -1.788 -15.578 1.00 91.75 117 GLY A N 1
ATOM 883 C CA . GLY A 1 117 ? -7.892 -0.447 -15.037 1.00 91.75 117 GLY A CA 1
ATOM 884 C C . GLY A 1 117 ? -9.319 -0.197 -14.536 1.00 91.75 117 GLY A C 1
ATOM 885 O O . GLY A 1 117 ? -9.522 0.642 -13.660 1.00 91.75 117 GLY A O 1
ATOM 886 N N . SER A 1 118 ? -10.312 -0.942 -15.034 1.00 94.62 118 SER A N 1
ATOM 887 C CA . SER A 1 118 ? -11.693 -0.917 -14.524 1.00 94.62 118 SER A CA 1
ATOM 888 C C . SER A 1 118 ? -11.842 -1.528 -13.125 1.00 94.62 118 SER A C 1
ATOM 890 O O . SER A 1 118 ? -12.763 -1.156 -12.397 1.00 94.62 118 SER A O 1
ATOM 892 N N . ARG A 1 119 ? -10.928 -2.430 -12.747 1.00 96.06 119 ARG A N 1
ATOM 893 C CA . ARG A 1 119 ? -10.876 -3.138 -11.460 1.00 96.06 119 ARG A CA 1
ATOM 894 C C . ARG A 1 119 ? -9.817 -2.565 -10.511 1.00 96.06 119 ARG A C 1
ATOM 896 O O . ARG A 1 119 ? -9.936 -2.735 -9.301 1.00 96.06 119 ARG A O 1
ATOM 903 N N . ALA A 1 120 ? -8.800 -1.882 -11.039 1.00 97.06 120 ALA A N 1
ATOM 904 C CA . ALA A 1 120 ? -7.691 -1.328 -10.264 1.00 97.06 120 ALA A CA 1
ATOM 905 C C . ALA A 1 120 ? -8.069 -0.048 -9.498 1.00 97.06 120 ALA A C 1
ATOM 907 O O . ALA A 1 120 ? -8.644 0.892 -10.059 1.00 97.06 120 ALA A O 1
ATOM 908 N N . VAL A 1 121 ? -7.671 0.021 -8.230 1.00 97.69 121 VAL A N 1
ATOM 909 C CA . VAL A 1 121 ? -7.769 1.201 -7.366 1.00 97.69 121 VAL A CA 1
ATOM 910 C C . VAL A 1 121 ? -6.425 1.427 -6.677 1.00 97.69 121 VAL A C 1
ATOM 912 O O . VAL A 1 121 ? -5.778 0.483 -6.240 1.00 97.69 121 VAL A O 1
ATOM 915 N N . PHE A 1 122 ? -6.019 2.685 -6.556 1.00 98.12 122 PHE A N 1
ATOM 916 C CA . PHE A 1 122 ? -4.845 3.113 -5.803 1.00 98.12 122 PHE A CA 1
ATOM 917 C C . PHE A 1 122 ? -5.293 3.963 -4.620 1.00 98.12 122 PHE A C 1
ATOM 919 O O . PHE A 1 122 ? -6.246 4.747 -4.729 1.00 98.12 122 PHE A O 1
ATOM 926 N N . ILE A 1 123 ? -4.631 3.774 -3.484 1.00 97.94 123 ILE A N 1
ATOM 927 C CA . ILE A 1 123 ? -5.058 4.319 -2.194 1.00 97.94 123 ILE A CA 1
ATOM 928 C C . ILE A 1 123 ? -4.089 5.387 -1.672 1.00 97.94 123 ILE A C 1
ATOM 930 O O . ILE A 1 123 ? -2.928 5.448 -2.089 1.00 97.94 123 ILE A O 1
ATOM 934 N N . PRO A 1 124 ? -4.554 6.248 -0.753 1.00 97.56 124 PRO A N 1
ATOM 935 C CA . PRO A 1 124 ? -3.691 7.220 -0.103 1.00 97.56 124 PRO A CA 1
ATOM 936 C C . PRO A 1 124 ? -2.650 6.575 0.800 1.00 97.56 124 PRO A C 1
ATOM 938 O O . PRO A 1 124 ? -2.793 5.457 1.277 1.00 97.56 124 PRO A O 1
ATOM 941 N N . ALA A 1 125 ? -1.633 7.373 1.085 1.00 96.56 125 ALA A N 1
ATOM 942 C CA . ALA A 1 125 ? -0.757 7.220 2.237 1.00 96.56 125 ALA A CA 1
ATOM 943 C C . ALA A 1 125 ? -1.143 8.240 3.316 1.00 96.56 125 ALA A C 1
ATOM 945 O O . ALA A 1 125 ? -1.936 9.156 3.072 1.00 96.56 125 ALA A O 1
ATOM 946 N N . VAL A 1 126 ? -0.543 8.143 4.498 1.00 96.94 126 VAL A N 1
ATOM 94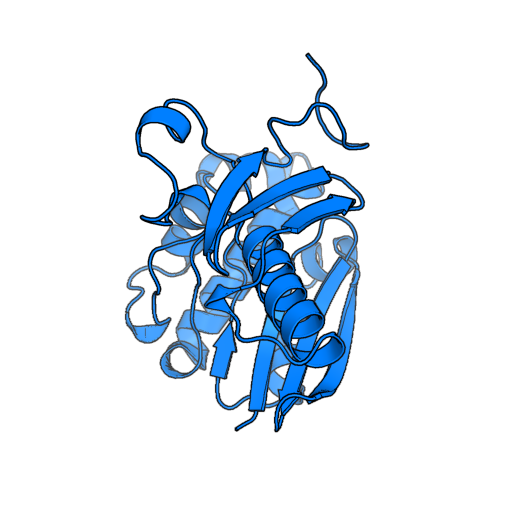7 C CA . VAL A 1 126 ? -0.890 8.980 5.658 1.00 96.94 126 VAL A CA 1
ATOM 948 C C . VAL A 1 126 ? -0.689 10.475 5.376 1.00 96.94 126 VAL A C 1
ATOM 950 O O . VAL A 1 126 ? -1.509 11.301 5.786 1.00 96.94 126 VAL A O 1
ATOM 953 N N . VAL A 1 127 ? 0.317 10.838 4.570 1.00 95.06 127 VAL A N 1
ATOM 954 C CA . VAL A 1 127 ? 0.563 12.231 4.139 1.00 95.06 127 VAL A CA 1
ATOM 955 C C . VAL A 1 127 ? -0.637 12.854 3.411 1.00 95.06 127 VAL A C 1
ATOM 957 O O . VAL A 1 127 ? -0.893 14.056 3.524 1.00 95.06 127 VAL A O 1
ATOM 960 N N . HIS A 1 128 ? -1.459 12.042 2.749 1.00 95.56 128 HIS A N 1
ATOM 961 C CA . HIS A 1 128 ? -2.624 12.494 1.992 1.00 95.56 128 HIS A CA 1
ATOM 962 C C . HIS A 1 128 ? -3.864 12.747 2.863 1.00 95.56 128 HIS A C 1
ATOM 964 O O . HIS A 1 128 ? -4.804 13.416 2.427 1.00 95.56 128 HIS A O 1
ATOM 970 N N . LEU A 1 129 ? -3.892 12.256 4.106 1.00 96.50 129 LEU A N 1
ATOM 971 C CA . LEU A 1 129 ? -5.092 12.290 4.940 1.00 96.50 129 LEU A CA 1
ATOM 972 C C . LEU A 1 129 ? -5.366 13.680 5.512 1.00 96.50 129 LEU A C 1
ATOM 974 O O . LEU A 1 129 ? -4.497 14.304 6.115 1.00 96.50 129 LEU A O 1
ATOM 978 N N . ARG A 1 130 ? -6.603 14.169 5.386 1.00 95.88 130 ARG A N 1
ATOM 979 C CA . ARG A 1 130 ? -7.016 15.477 5.941 1.00 95.88 130 ARG A CA 1
ATOM 980 C C . ARG A 1 130 ? -7.054 15.506 7.471 1.00 95.88 130 ARG A C 1
ATOM 982 O O . ARG A 1 130 ? -7.042 16.580 8.056 1.00 95.88 130 ARG A O 1
ATOM 989 N N . THR A 1 131 ? -7.116 14.335 8.091 1.00 97.44 131 THR A N 1
ATOM 990 C CA . THR A 1 131 ? -7.097 14.131 9.544 1.00 97.44 131 THR A CA 1
ATOM 991 C C . THR A 1 131 ? -5.725 14.406 10.152 1.00 97.44 131 THR A C 1
ATOM 993 O O . THR A 1 131 ? -5.642 14.717 11.334 1.00 97.44 131 THR A O 1
ATOM 996 N N . VAL A 1 132 ? -4.662 14.365 9.343 1.00 97.25 132 VAL A N 1
ATOM 997 C CA . VAL A 1 132 ? -3.318 14.769 9.757 1.00 97.25 132 VAL A CA 1
ATOM 998 C C . VAL A 1 132 ? -3.158 16.279 9.530 1.00 97.25 132 VAL A C 1
ATOM 1000 O O . VAL A 1 132 ? -3.297 16.737 8.386 1.00 97.25 132 VAL A O 1
ATOM 1003 N N . PRO A 1 133 ? -2.836 17.077 10.565 1.00 95.19 133 PRO A N 1
ATOM 1004 C CA . PRO A 1 133 ? -2.647 18.516 10.418 1.00 95.19 133 PRO A CA 1
ATOM 1005 C C . PRO A 1 133 ? -1.536 18.869 9.423 1.00 95.19 133 PRO A C 1
ATOM 1007 O O . PRO A 1 133 ? -0.469 18.256 9.422 1.00 95.19 133 PRO A O 1
ATOM 1010 N N . TRP A 1 134 ? -1.754 19.902 8.603 1.00 94.19 134 TRP A N 1
ATOM 1011 C CA . TRP A 1 134 ? -0.831 20.280 7.521 1.00 94.19 134 TRP A CA 1
ATOM 1012 C C . TRP A 1 134 ? 0.604 20.537 8.009 1.00 94.19 134 TRP A C 1
ATOM 1014 O O . TRP A 1 134 ? 1.559 20.150 7.341 1.00 94.19 134 TRP A O 1
ATOM 1024 N N . TYR A 1 135 ? 0.768 21.126 9.198 1.00 93.50 135 TYR A N 1
ATOM 1025 C CA . TYR A 1 135 ? 2.083 21.453 9.750 1.00 93.50 135 TYR A CA 1
ATOM 1026 C C . TYR 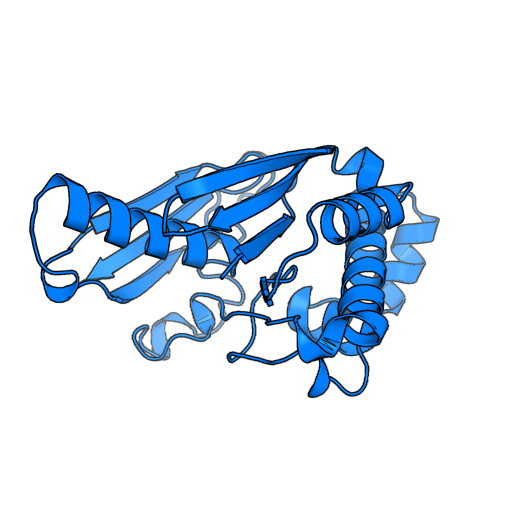A 1 135 ? 2.911 20.207 10.099 1.00 93.50 135 TYR A C 1
ATOM 1028 O O . TYR A 1 135 ? 4.137 20.282 10.095 1.00 93.50 135 TYR A O 1
ATOM 1036 N N . ARG A 1 136 ? 2.275 19.049 10.352 1.00 91.38 136 ARG A N 1
ATOM 1037 C CA . ARG A 1 136 ? 2.979 17.774 10.594 1.00 91.38 136 ARG A CA 1
ATOM 1038 C C . ARG A 1 136 ? 3.545 17.154 9.316 1.00 91.38 136 ARG A C 1
ATOM 1040 O O . ARG A 1 136 ? 4.425 16.306 9.393 1.00 91.38 136 ARG A O 1
ATOM 1047 N N . LYS A 1 137 ? 3.063 17.594 8.152 1.00 92.12 137 LYS A N 1
ATOM 1048 C CA . LYS A 1 137 ? 3.469 17.100 6.826 1.00 92.12 137 LYS A CA 1
ATOM 1049 C C . LYS A 1 137 ? 4.611 17.909 6.217 1.00 92.12 137 LYS A C 1
ATOM 1051 O O . LYS A 1 137 ? 5.201 17.505 5.220 1.00 92.12 137 LYS A O 1
ATOM 1056 N N . LEU A 1 138 ? 4.914 19.077 6.784 1.00 90.44 138 LEU A N 1
ATOM 1057 C CA . LEU A 1 138 ? 5.943 19.961 6.251 1.00 90.44 138 LEU A CA 1
ATOM 1058 C C . LEU A 1 138 ? 7.297 19.254 6.220 1.00 90.44 138 LEU A C 1
ATOM 1060 O O . LEU A 1 138 ? 7.774 18.777 7.247 1.00 90.44 138 LEU A O 1
ATOM 1064 N N . LYS A 1 139 ? 7.929 19.251 5.039 1.00 86.19 139 LYS A N 1
ATOM 1065 C CA . LYS A 1 139 ? 9.248 18.644 4.791 1.00 86.19 139 LYS A CA 1
ATOM 1066 C C . LYS A 1 139 ? 9.320 17.149 5.138 1.00 86.19 139 LYS A C 1
ATOM 1068 O O . LYS A 1 139 ? 10.399 16.649 5.436 1.00 86.19 139 LYS A O 1
ATOM 1073 N N . ARG A 1 140 ? 8.190 16.439 5.107 1.00 88.56 140 ARG A N 1
ATOM 1074 C CA . ARG A 1 140 ? 8.137 14.989 5.307 1.00 88.56 140 ARG A CA 1
ATOM 1075 C C . ARG A 1 140 ? 7.454 14.342 4.118 1.00 88.56 140 ARG A C 1
ATOM 1077 O O . ARG A 1 140 ? 6.286 14.607 3.858 1.00 88.56 140 ARG A O 1
ATOM 1084 N N . VAL A 1 141 ? 8.209 13.512 3.409 1.00 85.31 141 VAL A N 1
ATOM 1085 C CA . VAL A 1 141 ? 7.697 12.722 2.284 1.00 85.31 141 VAL A CA 1
ATOM 1086 C C . VAL A 1 141 ? 6.982 11.473 2.798 1.00 85.31 141 VAL A C 1
ATOM 1088 O O . VAL A 1 141 ? 5.916 11.117 2.308 1.00 85.31 141 VAL A O 1
ATOM 1091 N N . ASP A 1 142 ? 7.526 10.864 3.849 1.00 90.50 142 ASP A N 1
ATOM 1092 C CA . ASP A 1 142 ? 7.006 9.648 4.457 1.00 90.50 142 ASP A CA 1
ATOM 1093 C C . ASP A 1 142 ? 6.590 9.893 5.911 1.00 90.50 142 ASP A C 1
ATOM 1095 O O . ASP A 1 142 ? 7.405 10.212 6.780 1.00 90.50 142 ASP A O 1
ATOM 1099 N N . ILE A 1 143 ? 5.298 9.725 6.172 1.00 93.44 143 ILE A N 1
ATOM 1100 C CA . ILE A 1 143 ? 4.728 9.654 7.523 1.00 93.44 143 ILE A CA 1
ATOM 1101 C C . ILE A 1 143 ? 3.877 8.386 7.687 1.00 93.44 143 ILE A C 1
ATOM 1103 O O . ILE A 1 143 ? 2.957 8.353 8.499 1.00 93.44 143 ILE A O 1
ATOM 1107 N N . GLY A 1 144 ? 4.162 7.360 6.881 1.00 93.25 144 GLY A N 1
ATOM 1108 C CA . GLY A 1 144 ? 3.351 6.162 6.708 1.00 93.25 144 GLY A CA 1
ATOM 1109 C C . GLY A 1 144 ? 2.883 6.047 5.263 1.00 93.25 144 GLY A C 1
ATOM 1110 O O . GLY A 1 144 ? 1.976 6.773 4.846 1.00 93.25 144 GLY A O 1
ATOM 1111 N N . THR A 1 145 ? 3.508 5.140 4.517 1.00 94.31 145 THR A N 1
ATOM 1112 C CA . THR A 1 145 ? 3.142 4.730 3.155 1.00 94.31 145 THR A CA 1
ATOM 1113 C C . THR A 1 145 ? 1.786 4.007 3.120 1.00 94.31 145 THR A C 1
ATOM 1115 O O . THR A 1 145 ? 1.121 3.834 4.147 1.00 94.31 145 THR A O 1
ATOM 1118 N N . ALA A 1 146 ? 1.305 3.673 1.921 1.00 95.56 146 ALA A N 1
ATOM 1119 C CA . ALA A 1 146 ? -0.038 3.126 1.717 1.00 95.56 146 ALA A CA 1
ATOM 1120 C C . ALA A 1 146 ? -0.294 1.796 2.457 1.00 95.56 146 ALA A C 1
ATOM 1122 O O . ALA A 1 146 ? -1.377 1.593 3.006 1.00 95.56 146 ALA A O 1
ATOM 1123 N N . ASP A 1 147 ? 0.711 0.928 2.516 1.00 93.12 147 ASP A N 1
ATOM 1124 C CA . ASP A 1 147 ? 0.742 -0.311 3.302 1.00 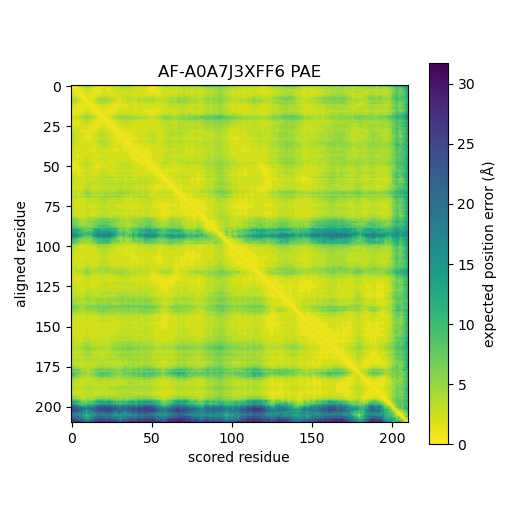93.12 147 ASP A CA 1
ATOM 1125 C C . ASP A 1 147 ? 0.543 -0.035 4.801 1.00 93.12 147 ASP A C 1
ATOM 1127 O O . ASP A 1 147 ? -0.357 -0.601 5.421 1.00 93.12 147 ASP A O 1
ATOM 1131 N N . LYS A 1 148 ? 1.268 0.944 5.362 1.00 94.25 148 LYS A N 1
ATOM 1132 C CA . LYS A 1 148 ? 1.128 1.343 6.776 1.00 94.25 148 LYS A CA 1
ATOM 1133 C C . LYS A 1 148 ? -0.277 1.852 7.079 1.00 94.25 148 LYS A C 1
ATOM 1135 O O . LYS A 1 148 ? -0.852 1.563 8.130 1.00 94.25 148 LYS A O 1
ATOM 1140 N N . LEU A 1 149 ? -0.864 2.605 6.146 1.00 96.00 149 LEU A N 1
ATOM 1141 C CA . LEU A 1 149 ? -2.251 3.042 6.274 1.00 96.00 149 LEU A CA 1
ATOM 1142 C C . LEU A 1 149 ? -3.226 1.853 6.253 1.00 96.00 149 LEU A C 1
ATOM 1144 O O . LEU A 1 149 ? -4.168 1.831 7.048 1.00 96.00 149 LEU A O 1
ATOM 1148 N N . ALA A 1 150 ? -3.006 0.870 5.378 1.00 95.31 150 ALA A N 1
ATOM 1149 C CA . ALA A 1 150 ? -3.818 -0.342 5.323 1.00 95.31 150 ALA A CA 1
ATOM 1150 C C . ALA A 1 150 ? -3.709 -1.154 6.625 1.00 95.31 150 ALA A C 1
ATOM 1152 O O . ALA A 1 150 ? -4.733 -1.568 7.173 1.00 95.31 150 ALA A O 1
ATOM 1153 N N . ALA A 1 151 ? -2.503 -1.291 7.181 1.00 94.81 151 ALA A N 1
ATOM 1154 C CA . ALA A 1 151 ? -2.277 -1.926 8.475 1.00 94.81 151 ALA A CA 1
ATOM 1155 C C . ALA A 1 151 ? -3.008 -1.193 9.613 1.00 94.81 151 ALA A C 1
ATOM 1157 O O . ALA A 1 151 ? -3.658 -1.831 10.443 1.00 94.81 151 ALA A O 1
ATOM 1158 N N . ALA A 1 152 ? -2.990 0.145 9.631 1.00 97.06 152 ALA A N 1
ATOM 1159 C CA . ALA A 1 152 ? -3.756 0.916 10.609 1.00 97.06 152 ALA A CA 1
ATOM 1160 C C . ALA A 1 152 ? -5.271 0.729 10.453 1.00 97.06 152 ALA A C 1
ATOM 1162 O O . ALA A 1 152 ? -5.973 0.570 11.452 1.00 97.06 152 ALA A O 1
ATOM 1163 N N . ALA A 1 153 ? -5.785 0.697 9.221 1.00 96.38 153 ALA A N 1
ATOM 1164 C CA . ALA A 1 153 ? -7.197 0.416 8.970 1.00 96.38 153 ALA A CA 1
ATOM 1165 C C . ALA A 1 153 ? -7.592 -0.986 9.469 1.00 96.38 153 ALA A C 1
ATOM 1167 O O . ALA A 1 153 ? -8.627 -1.143 10.122 1.00 96.38 153 ALA A O 1
ATOM 1168 N N . LEU A 1 154 ? -6.741 -1.990 9.235 1.00 95.50 154 LEU A N 1
ATOM 1169 C CA . LEU A 1 154 ? -6.934 -3.346 9.745 1.00 95.50 154 LEU A CA 1
ATOM 1170 C C . LEU A 1 154 ? -6.892 -3.391 11.278 1.00 95.50 154 LEU A C 1
ATOM 1172 O O . LEU A 1 154 ? -7.715 -4.073 11.889 1.00 95.50 154 LEU A O 1
ATOM 1176 N N . ALA A 1 155 ? -5.978 -2.652 11.911 1.00 97.06 155 ALA A N 1
ATOM 1177 C CA . ALA A 1 155 ? -5.886 -2.557 13.365 1.00 97.06 155 ALA A CA 1
ATOM 1178 C C . ALA A 1 155 ? -7.157 -1.945 13.972 1.00 97.06 155 ALA A C 1
ATOM 1180 O O . ALA A 1 155 ? -7.688 -2.486 14.941 1.00 97.06 155 ALA A O 1
ATOM 1181 N N . VAL A 1 156 ? -7.689 -0.875 13.367 1.00 98.06 156 VAL A N 1
ATOM 1182 C CA . VAL A 1 156 ? -8.961 -0.261 13.784 1.00 98.06 156 VAL A CA 1
ATOM 1183 C C . VAL A 1 156 ? -10.112 -1.250 13.666 1.00 98.06 156 VAL A C 1
ATOM 1185 O O . VAL A 1 156 ? -10.866 -1.423 14.624 1.00 98.06 156 VAL A O 1
ATOM 1188 N N . HIS A 1 157 ? -10.220 -1.931 12.523 1.00 96.19 157 HIS A N 1
ATOM 1189 C CA . HIS A 1 157 ? -11.259 -2.933 12.304 1.00 96.19 157 HIS A CA 1
ATOM 1190 C C . HIS A 1 157 ? -11.176 -4.071 13.327 1.00 96.19 157 HIS A C 1
ATOM 1192 O O . HIS A 1 157 ? -12.169 -4.419 13.963 1.00 96.19 157 HIS A O 1
ATOM 1198 N N . THR A 1 158 ? -9.972 -4.607 13.525 1.00 95.50 158 THR A N 1
ATOM 1199 C CA . THR A 1 158 ? -9.714 -5.722 14.439 1.00 95.50 158 THR A CA 1
ATOM 1200 C C . THR A 1 158 ? -10.024 -5.341 15.881 1.00 95.50 158 THR A C 1
ATOM 1202 O O . THR A 1 158 ? -10.657 -6.120 16.590 1.00 95.50 158 THR A O 1
ATOM 1205 N N . TYR A 1 159 ? -9.604 -4.154 16.323 1.00 97.50 159 TYR A N 1
ATOM 1206 C CA . TYR A 1 159 ? -9.868 -3.675 17.678 1.00 97.50 159 TYR A CA 1
ATOM 1207 C C . TYR A 1 159 ? -11.368 -3.485 17.917 1.00 97.50 159 TYR A C 1
ATOM 1209 O O . TYR A 1 159 ? -11.913 -4.046 18.863 1.00 97.50 159 TYR A O 1
ATOM 1217 N N . SER A 1 160 ? -12.050 -2.767 17.020 1.00 97.81 160 SER A N 1
ATOM 1218 C CA . SER A 1 160 ? -13.499 -2.546 17.102 1.00 97.81 160 SER A CA 1
ATOM 1219 C C . SER A 1 160 ? -14.277 -3.861 17.143 1.00 97.81 160 SER A C 1
ATOM 1221 O O . SER A 1 160 ? -15.131 -4.039 18.009 1.00 97.81 160 SER A O 1
ATOM 1223 N N . TYR A 1 161 ? -13.933 -4.817 16.275 1.00 95.50 161 TYR A N 1
ATOM 1224 C CA . TYR A 1 161 ? -14.586 -6.123 16.244 1.00 95.50 161 TYR A CA 1
ATOM 1225 C C . TYR A 1 161 ? -14.365 -6.928 17.531 1.00 95.50 161 TYR A C 1
ATOM 1227 O O . TYR A 1 161 ? -15.303 -7.531 18.049 1.00 95.50 161 TYR A O 1
ATOM 1235 N N . ARG A 1 162 ? -13.132 -6.949 18.052 1.00 96.75 162 ARG A N 1
ATOM 1236 C CA . ARG A 1 162 ? -12.780 -7.725 19.251 1.00 96.75 162 ARG A CA 1
ATOM 1237 C C . ARG A 1 162 ? -13.408 -7.166 20.521 1.00 96.75 162 ARG A C 1
ATOM 1239 O O . ARG A 1 162 ? -13.857 -7.948 21.353 1.00 96.75 162 ARG A O 1
ATOM 1246 N N . GLU A 1 163 ? -13.436 -5.845 20.652 1.00 97.25 163 GLU A N 1
ATOM 1247 C CA . GLU A 1 163 ? -13.931 -5.166 21.852 1.00 97.25 163 GLU A CA 1
ATOM 1248 C C . GLU A 1 163 ? -15.425 -4.811 21.762 1.00 97.25 163 GLU A C 1
ATOM 1250 O O . GLU A 1 163 ? -16.025 -4.406 22.754 1.00 97.25 163 GLU A O 1
ATOM 1255 N N . GLY A 1 164 ? -16.050 -4.975 20.589 1.00 97.25 164 GLY A N 1
ATOM 1256 C CA . GLY A 1 164 ? -17.467 -4.672 20.379 1.00 97.25 164 GLY A CA 1
ATOM 1257 C C . GLY A 1 164 ? -17.793 -3.178 20.470 1.00 97.25 164 GLY A C 1
ATOM 1258 O O . GLY A 1 164 ? -18.892 -2.824 20.892 1.00 97.25 164 GLY A O 1
ATOM 1259 N N . VAL A 1 165 ? -16.842 -2.316 20.103 1.00 97.88 165 VAL A N 1
ATOM 1260 C CA . VAL A 1 165 ? -16.985 -0.849 20.115 1.00 97.88 165 VAL A CA 1
ATOM 1261 C C . VAL A 1 165 ? -17.107 -0.300 18.699 1.00 97.88 165 VAL A C 1
ATOM 1263 O O . VAL A 1 165 ? -16.633 -0.925 17.747 1.00 97.88 165 VAL A O 1
ATOM 1266 N N . ASP A 1 166 ? -17.697 0.883 18.541 1.00 98.06 166 ASP A N 1
ATOM 1267 C CA . ASP A 1 166 ? -17.754 1.548 17.240 1.00 98.06 166 ASP A CA 1
ATOM 1268 C C . ASP A 1 166 ? -16.355 1.991 16.785 1.00 98.06 166 ASP A C 1
ATOM 1270 O O . ASP A 1 166 ? -15.474 2.287 17.595 1.00 98.06 166 ASP A O 1
ATOM 1274 N N . TYR A 1 167 ? -16.135 2.102 15.468 1.00 97.75 167 TYR A N 1
ATOM 1275 C CA . TYR A 1 167 ? -14.852 2.592 14.942 1.00 97.75 167 TYR A CA 1
ATOM 1276 C C . TYR A 1 167 ? -14.477 3.965 15.507 1.00 97.75 167 TYR A C 1
ATOM 1278 O O . TYR A 1 167 ? -13.301 4.223 15.742 1.00 97.75 167 TYR A O 1
ATOM 1286 N N . SER A 1 168 ? -15.462 4.831 15.757 1.00 98.00 168 SER A N 1
ATOM 1287 C CA . SER A 1 168 ? -15.253 6.166 16.327 1.00 98.00 168 SER A CA 1
ATOM 1288 C C . SER A 1 168 ? -14.728 6.168 17.759 1.00 98.00 168 SER A C 1
ATOM 1290 O O . SER A 1 168 ? -14.284 7.218 18.210 1.00 98.00 168 SER A O 1
ATOM 1292 N N . ASP A 1 169 ? -14.749 5.030 18.449 1.00 97.94 169 ASP A N 1
ATOM 1293 C CA . ASP A 1 169 ? -14.267 4.903 19.826 1.00 97.94 169 ASP A CA 1
ATOM 1294 C C . ASP A 1 169 ? -12.859 4.291 19.896 1.00 97.94 169 ASP A C 1
ATOM 1296 O O . ASP A 1 169 ? -12.276 4.152 20.974 1.00 97.94 169 ASP A O 1
ATOM 1300 N N . VAL A 1 170 ? -12.276 3.942 18.744 1.00 98.38 170 VAL A N 1
ATOM 1301 C CA . VAL A 1 170 ? -10.954 3.319 18.678 1.00 98.38 170 VAL A CA 1
ATOM 1302 C C . VAL A 1 170 ? -9.854 4.371 18.770 1.00 98.38 170 VAL A C 1
ATOM 1304 O O . VAL A 1 170 ? -9.677 5.187 17.865 1.00 98.38 170 VAL A O 1
ATOM 1307 N N . ASN A 1 171 ? -9.066 4.290 19.842 1.00 98.06 171 ASN A N 1
ATOM 1308 C CA . ASN A 1 171 ? -7.909 5.145 20.101 1.00 98.06 171 ASN A CA 1
ATOM 1309 C C . ASN A 1 171 ? -6.684 4.267 20.347 1.00 98.06 171 ASN A C 1
ATOM 1311 O O . ASN A 1 171 ? -6.554 3.657 21.410 1.00 98.06 171 ASN A O 1
ATOM 1315 N N . VAL A 1 172 ? -5.806 4.154 19.353 1.00 97.62 172 VAL A N 1
ATOM 1316 C CA . VAL A 1 172 ? -4.674 3.219 19.392 1.00 97.62 172 VAL A CA 1
ATOM 1317 C C . VAL A 1 172 ? -3.433 3.815 18.744 1.00 97.62 172 VAL A C 1
ATOM 1319 O O . VAL A 1 172 ? -3.507 4.674 17.867 1.00 97.62 172 VAL A O 1
ATOM 1322 N N . VAL A 1 173 ? -2.272 3.312 19.154 1.00 97.56 173 VAL A N 1
ATOM 1323 C CA . VAL A 1 173 ? -1.013 3.522 18.440 1.00 97.56 173 VAL A CA 1
ATOM 1324 C C . VAL A 1 173 ? -0.668 2.224 17.725 1.00 97.56 173 VAL A C 1
ATOM 1326 O O . VAL A 1 173 ? -0.571 1.174 18.358 1.00 97.56 173 VAL A O 1
ATOM 1329 N N . VAL A 1 174 ? -0.495 2.295 16.410 1.00 96.25 174 VAL A N 1
ATOM 1330 C CA . VAL A 1 174 ? -0.145 1.149 15.570 1.00 96.25 174 VAL A CA 1
ATOM 1331 C C . VAL A 1 174 ? 1.344 1.224 15.283 1.00 96.25 174 VAL A C 1
ATOM 1333 O O . VAL A 1 174 ? 1.789 2.135 14.592 1.00 96.25 174 VAL A O 1
ATOM 1336 N N . ALA A 1 175 ? 2.108 0.289 15.839 1.00 93.94 175 ALA A N 1
ATOM 1337 C CA . ALA A 1 175 ? 3.520 0.118 15.528 1.00 93.94 175 ALA A CA 1
ATOM 1338 C C . ALA A 1 175 ? 3.662 -1.035 14.535 1.00 93.94 175 ALA A C 1
ATOM 1340 O O . ALA A 1 175 ? 3.430 -2.193 14.881 1.00 93.94 175 ALA A O 1
ATOM 1341 N N . GLU A 1 176 ? 4.033 -0.711 13.305 1.00 89.31 176 GLU A N 1
ATOM 1342 C CA . GLU A 1 176 ? 4.354 -1.701 12.294 1.00 89.31 176 GLU A CA 1
ATOM 1343 C C . GLU A 1 176 ? 5.863 -1.905 12.240 1.00 89.31 176 GLU A C 1
ATOM 1345 O O . GLU A 1 176 ? 6.620 -0.964 12.007 1.00 89.31 176 GLU A O 1
ATOM 1350 N N . VAL A 1 177 ? 6.292 -3.145 12.460 1.00 87.75 177 VAL A N 1
ATOM 1351 C CA . VAL A 1 177 ? 7.702 -3.537 12.475 1.00 87.75 177 VAL A CA 1
ATOM 1352 C C . VAL A 1 177 ? 7.945 -4.444 11.276 1.00 87.75 177 VAL A C 1
ATOM 1354 O O . VAL A 1 177 ? 7.763 -5.659 11.350 1.00 87.75 177 VAL A O 1
ATOM 1357 N N . GLY A 1 178 ? 8.289 -3.831 10.144 1.00 79.62 178 GLY A N 1
ATOM 1358 C CA . GLY A 1 178 ? 8.589 -4.534 8.903 1.00 79.62 178 GLY A CA 1
ATOM 1359 C C . GLY A 1 178 ? 10.037 -5.019 8.839 1.00 79.62 178 GLY A C 1
ATOM 1360 O O . GLY A 1 178 ? 10.861 -4.726 9.704 1.00 79.62 178 GLY A O 1
ATOM 1361 N N . TYR A 1 179 ? 10.367 -5.743 7.766 1.00 79.31 179 TYR A N 1
ATOM 1362 C CA . TYR A 1 179 ? 11.725 -6.247 7.542 1.00 79.31 179 TYR A CA 1
ATOM 1363 C C . TYR A 1 179 ? 12.745 -5.101 7.419 1.00 79.31 179 TYR A C 1
ATOM 1365 O O . TYR A 1 179 ? 13.699 -5.034 8.192 1.00 79.31 179 TYR A O 1
ATOM 1373 N N . GLY A 1 180 ? 12.518 -4.177 6.478 1.00 74.25 180 GLY A N 1
ATOM 1374 C CA . GLY A 1 180 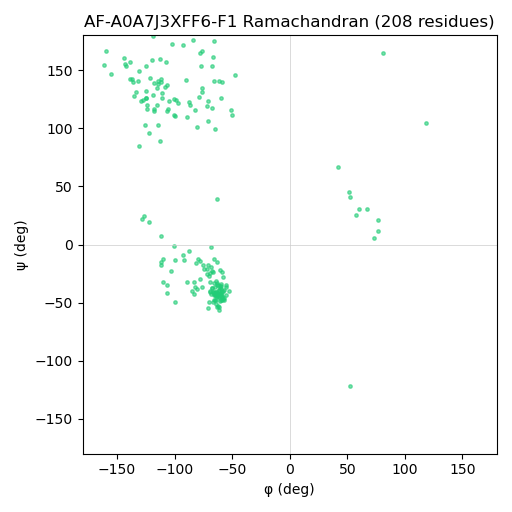? 13.407 -3.033 6.249 1.00 74.25 180 GLY A CA 1
ATOM 1375 C C . GLY A 1 180 ? 13.088 -1.788 7.078 1.00 74.25 180 GLY A C 1
ATOM 1376 O O . GLY A 1 180 ? 14.002 -1.053 7.452 1.00 74.25 180 GLY A O 1
ATOM 1377 N N . TYR A 1 181 ? 11.808 -1.565 7.383 1.00 79.94 181 TYR A N 1
ATOM 1378 C CA . TYR A 1 181 ? 11.298 -0.291 7.889 1.00 79.94 181 TYR A CA 1
ATOM 1379 C C . TYR A 1 181 ? 10.278 -0.493 9.006 1.00 79.94 181 TYR A C 1
ATOM 1381 O O . TYR A 1 181 ? 9.432 -1.384 8.921 1.00 79.94 181 TYR A O 1
ATOM 1389 N N . SER A 1 182 ? 10.319 0.393 9.999 1.00 84.75 182 SER A N 1
ATOM 1390 C CA . SER A 1 182 ? 9.329 0.457 11.073 1.00 84.75 182 SER A CA 1
ATOM 1391 C C . SER A 1 182 ? 8.562 1.770 10.988 1.00 84.75 182 SER A C 1
ATOM 1393 O O . SER A 1 182 ? 9.166 2.817 10.771 1.00 84.75 182 SER A O 1
ATOM 1395 N N . ALA A 1 183 ? 7.250 1.732 11.181 1.00 90.56 183 ALA A N 1
ATOM 1396 C CA . ALA A 1 183 ? 6.410 2.922 11.199 1.00 90.56 183 ALA A CA 1
ATOM 1397 C C . ALA A 1 183 ? 5.507 2.917 12.429 1.00 90.56 183 ALA A C 1
ATOM 1399 O O . ALA A 1 183 ? 5.078 1.864 12.895 1.00 90.56 183 ALA A O 1
ATOM 1400 N N . THR A 1 184 ? 5.187 4.106 12.928 1.00 94.31 184 THR A N 1
ATOM 1401 C CA . THR A 1 184 ? 4.262 4.265 14.052 1.00 94.31 184 THR A CA 1
ATOM 1402 C C . THR A 1 184 ? 3.177 5.251 13.675 1.00 94.31 184 THR A C 1
ATOM 1404 O O . THR A 1 184 ? 3.477 6.385 13.311 1.00 94.31 184 THR A O 1
ATOM 1407 N N . LEU A 1 185 ? 1.920 4.838 13.787 1.00 96.38 185 LEU A N 1
ATOM 1408 C CA . LEU A 1 185 ? 0.748 5.630 13.432 1.00 96.38 185 LEU A CA 1
ATOM 1409 C C . LEU A 1 185 ? -0.119 5.877 14.663 1.00 96.38 185 LEU A C 1
ATOM 1411 O O . LEU A 1 185 ? -0.329 4.975 15.473 1.00 96.38 185 LEU A O 1
ATOM 1415 N N . ALA A 1 186 ? -0.640 7.094 14.792 1.00 97.75 186 ALA A N 1
ATOM 1416 C CA . ALA A 1 186 ? -1.588 7.452 15.838 1.00 97.75 186 ALA A CA 1
ATOM 1417 C C . ALA A 1 186 ? -3.009 7.449 15.272 1.00 97.75 186 ALA A C 1
ATOM 1419 O O . ALA A 1 186 ? -3.292 8.145 14.292 1.00 97.75 186 ALA A O 1
ATOM 1420 N N . VAL A 1 187 ? -3.897 6.692 15.910 1.00 98.50 187 VAL A N 1
ATOM 1421 C CA . VAL A 1 187 ? -5.328 6.656 15.617 1.00 98.50 187 VAL A CA 1
ATOM 1422 C C . VAL A 1 187 ? -6.088 7.290 16.774 1.00 98.50 187 VAL A C 1
ATOM 1424 O O . VAL A 1 187 ? -5.939 6.866 17.918 1.00 98.50 187 VAL A O 1
ATOM 1427 N N . ASP A 1 188 ? -6.921 8.273 16.449 1.00 98.38 188 ASP A N 1
ATOM 1428 C CA . ASP A 1 188 ? -7.817 8.967 17.373 1.00 98.38 188 ASP A CA 1
ATOM 1429 C C . ASP A 1 188 ? -9.234 8.968 16.785 1.00 98.38 188 ASP A C 1
ATOM 1431 O O . ASP A 1 188 ? -9.455 9.362 15.632 1.00 98.38 188 ASP A O 1
ATOM 1435 N N . GLY A 1 189 ? -10.186 8.434 17.544 1.00 97.94 189 GLY A N 1
ATOM 1436 C CA . GLY A 1 189 ? -11.569 8.223 17.131 1.00 97.94 189 GLY A CA 1
ATOM 1437 C C . GLY A 1 189 ? -11.723 7.482 15.797 1.00 97.94 189 GLY A C 1
ATOM 1438 O O . GLY A 1 189 ? -12.453 7.933 14.907 1.00 97.94 189 GLY A O 1
ATOM 1439 N N . GLY A 1 190 ? -10.965 6.397 15.615 1.00 97.75 190 GLY A N 1
ATOM 1440 C CA . GLY A 1 190 ? -10.961 5.567 14.405 1.00 97.75 190 GLY A CA 1
ATOM 1441 C C . GLY A 1 190 ? -10.284 6.193 13.189 1.00 97.75 190 GLY A C 1
ATOM 1442 O O . GLY A 1 190 ? -10.333 5.627 12.096 1.00 97.75 190 GLY A O 1
ATOM 1443 N N . ARG A 1 191 ? -9.665 7.368 13.338 1.00 98.12 191 ARG A N 1
ATOM 1444 C CA . ARG A 1 191 ? -9.013 8.096 12.247 1.00 98.12 191 ARG A CA 1
ATOM 1445 C C . ARG A 1 191 ? -7.519 8.186 12.496 1.00 98.12 191 ARG A C 1
ATOM 1447 O O . ARG A 1 191 ? -7.093 8.555 13.581 1.00 98.12 191 ARG A O 1
ATOM 1454 N N . VAL A 1 192 ? -6.714 7.922 11.470 1.00 98.19 192 VAL A N 1
ATOM 1455 C CA . VAL A 1 192 ? -5.270 8.182 11.541 1.00 98.19 192 VAL A CA 1
ATOM 1456 C C . VAL A 1 192 ? -5.046 9.694 11.597 1.00 98.19 192 VAL A C 1
ATOM 1458 O O . VAL A 1 192 ? -5.422 10.405 10.664 1.00 98.19 192 VAL A O 1
ATOM 1461 N N . VAL A 1 193 ? -4.458 10.192 12.681 1.00 97.75 193 VAL A N 1
ATOM 1462 C CA . VAL A 1 193 ? -4.235 11.630 12.936 1.00 97.75 193 VAL A CA 1
ATOM 1463 C C . VAL A 1 193 ? -2.765 12.031 12.896 1.00 97.75 193 VAL A C 1
ATOM 1465 O O . VAL A 1 193 ? -2.455 13.218 12.778 1.00 97.75 193 VAL A O 1
ATOM 1468 N N . ASP A 1 194 ? -1.853 11.062 12.953 1.00 96.31 194 ASP A N 1
ATOM 1469 C CA . ASP A 1 194 ? -0.422 11.298 12.786 1.00 96.31 194 ASP A CA 1
ATOM 1470 C C . ASP A 1 194 ? 0.329 10.021 12.402 1.00 96.31 194 ASP A C 1
ATOM 1472 O O . ASP A 1 194 ? -0.194 8.912 12.543 1.00 96.31 194 ASP A O 1
ATOM 1476 N N . GLY A 1 195 ? 1.575 10.187 11.967 1.00 94.50 195 GLY A N 1
ATOM 1477 C CA . GLY A 1 195 ? 2.462 9.074 11.698 1.00 94.50 195 GLY A CA 1
ATOM 1478 C C . GLY A 1 195 ? 3.941 9.440 11.653 1.00 94.50 195 GLY A C 1
ATOM 1479 O O . GLY A 1 195 ? 4.333 10.575 11.369 1.00 94.50 195 GLY A O 1
ATOM 1480 N N . ILE A 1 196 ? 4.770 8.441 11.934 1.00 91.19 196 ILE A N 1
ATOM 1481 C CA . ILE A 1 196 ? 6.213 8.451 11.726 1.00 91.19 196 ILE A CA 1
ATOM 1482 C C . ILE A 1 196 ? 6.507 7.343 10.719 1.00 91.19 196 ILE A C 1
ATOM 1484 O O . ILE A 1 196 ? 6.256 6.171 10.995 1.00 91.19 196 ILE A O 1
ATOM 1488 N N . GLY A 1 197 ? 6.984 7.748 9.543 1.00 85.44 197 GLY A N 1
ATOM 1489 C CA . GLY A 1 197 ? 7.272 6.860 8.425 1.00 85.44 197 GLY A CA 1
ATOM 1490 C C . G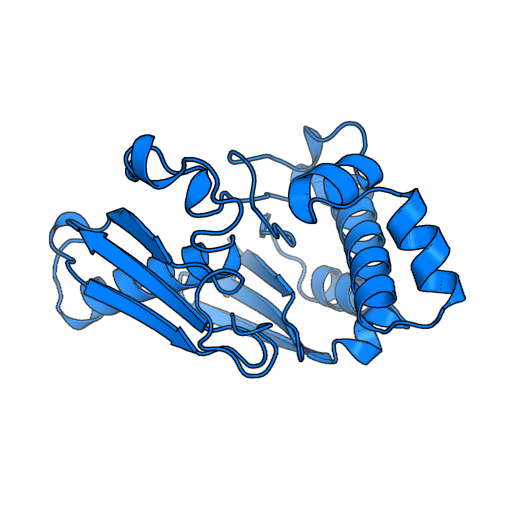LY A 1 197 ? 8.577 6.091 8.582 1.00 85.44 197 GLY A C 1
ATOM 1491 O O . GLY A 1 197 ? 9.447 6.459 9.376 1.00 85.44 197 GLY A O 1
ATOM 1492 N N . GLY A 1 198 ? 8.718 5.051 7.766 1.00 74.81 198 GLY A N 1
ATOM 1493 C CA . GLY A 1 198 ? 9.859 4.143 7.772 1.00 74.81 198 GLY A CA 1
ATOM 1494 C C . GLY A 1 198 ? 11.182 4.802 7.416 1.00 74.81 198 GLY A C 1
ATOM 1495 O O . GLY A 1 198 ? 12.212 4.454 7.973 1.00 74.81 198 GLY A O 1
ATOM 1496 N N . THR A 1 199 ? 11.161 5.784 6.520 1.00 69.94 199 THR A N 1
ATOM 1497 C CA . THR A 1 199 ? 12.376 6.497 6.090 1.00 69.94 199 THR A CA 1
ATOM 1498 C C . THR A 1 199 ? 12.840 7.575 7.077 1.00 69.94 199 THR A C 1
ATOM 1500 O O . THR A 1 199 ? 13.956 8.071 6.957 1.00 69.94 199 THR A O 1
ATOM 1503 N N . VAL A 1 200 ? 12.000 7.943 8.055 1.00 64.94 200 VAL A N 1
ATOM 1504 C CA . VAL A 1 200 ? 12.268 9.007 9.045 1.00 64.94 200 VAL A CA 1
ATOM 1505 C C . VAL A 1 200 ? 12.500 8.436 10.442 1.00 64.94 200 VAL A C 1
ATOM 1507 O O . VAL A 1 200 ? 13.264 8.994 11.229 1.00 64.94 200 VAL A O 1
ATOM 1510 N N . ALA A 1 201 ? 11.845 7.325 10.773 1.00 57.09 201 ALA A N 1
ATOM 1511 C CA . ALA A 1 201 ? 12.194 6.551 11.943 1.00 57.09 201 ALA A CA 1
ATOM 1512 C C . ALA A 1 201 ? 13.532 5.865 11.656 1.00 57.09 201 ALA 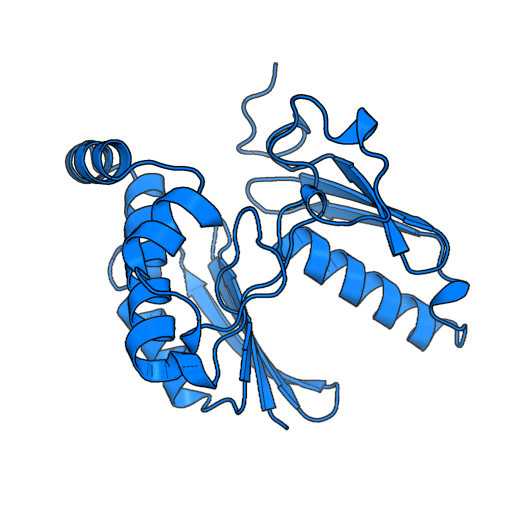A C 1
ATOM 1514 O O . ALA A 1 201 ? 13.567 4.890 10.916 1.00 57.09 201 ALA A O 1
ATOM 1515 N N . SER A 1 202 ? 14.629 6.326 12.256 1.00 57.16 202 SER A N 1
ATOM 1516 C CA . SER A 1 202 ? 15.923 5.617 12.302 1.00 57.16 202 SER A CA 1
ATOM 1517 C C . SER A 1 202 ? 15.837 4.274 13.069 1.00 57.16 202 SER A C 1
ATOM 1519 O O . SER A 1 202 ? 16.704 3.956 13.877 1.00 57.16 202 SER A O 1
ATOM 1521 N N . ALA A 1 203 ? 14.742 3.525 12.912 1.00 52.88 203 ALA A N 1
ATOM 1522 C CA . ALA A 1 203 ? 14.309 2.394 13.726 1.00 52.88 203 ALA A CA 1
ATOM 1523 C C . ALA A 1 203 ? 13.989 1.140 12.882 1.00 52.88 203 ALA A C 1
ATOM 1525 O O . ALA A 1 203 ? 13.238 0.269 13.326 1.00 52.88 203 ALA A O 1
ATOM 1526 N N . GLY A 1 204 ? 14.539 1.036 11.667 1.00 56.97 204 GLY A N 1
ATOM 1527 C CA . GLY A 1 204 ? 14.471 -0.157 10.816 1.00 56.97 204 GLY A CA 1
ATOM 1528 C C . GLY A 1 204 ? 15.861 -0.716 10.496 1.00 56.97 204 GLY A C 1
ATOM 1529 O O . GLY A 1 204 ? 16.865 -0.014 10.583 1.00 56.97 204 GLY A O 1
ATOM 1530 N N . THR A 1 205 ? 15.944 -1.993 10.114 1.00 59.12 205 THR A N 1
ATOM 1531 C CA . THR A 1 205 ? 17.239 -2.642 9.820 1.00 59.12 205 THR A CA 1
ATOM 1532 C C . THR A 1 205 ? 17.923 -2.087 8.566 1.00 59.12 205 THR A C 1
ATOM 1534 O O . THR A 1 205 ? 19.142 -2.188 8.444 1.00 59.12 205 THR A O 1
ATOM 1537 N N . LEU A 1 206 ? 17.146 -1.480 7.658 1.00 60.19 206 LEU A N 1
ATOM 1538 C CA . LEU A 1 206 ? 17.614 -0.875 6.407 1.00 60.19 206 LEU A CA 1
ATOM 1539 C C . LEU A 1 206 ? 17.489 0.657 6.403 1.00 60.19 206 LEU A C 1
ATOM 1541 O O . LEU A 1 206 ? 17.709 1.293 5.373 1.00 60.19 206 LEU A O 1
ATOM 1545 N N . THR A 1 207 ? 17.131 1.274 7.533 1.00 55.94 207 THR A N 1
ATOM 1546 C CA . THR A 1 207 ? 17.063 2.736 7.623 1.00 55.94 207 THR A CA 1
ATOM 1547 C C . THR A 1 207 ? 18.463 3.299 7.787 1.00 55.94 207 THR A C 1
ATOM 1549 O O . THR A 1 207 ? 19.180 2.899 8.705 1.00 55.94 207 THR A O 1
ATOM 1552 N N . ALA A 1 208 ? 18.847 4.245 6.929 1.00 50.41 208 ALA A N 1
ATOM 1553 C CA . ALA A 1 208 ? 20.033 5.055 7.164 1.00 50.41 208 ALA A CA 1
ATOM 1554 C C . ALA A 1 208 ? 19.776 5.898 8.421 1.00 50.41 208 ALA A C 1
ATOM 1556 O O . ALA A 1 208 ? 19.045 6.885 8.380 1.00 50.41 208 ALA A O 1
ATOM 1557 N N . GLY A 1 209 ? 20.305 5.449 9.559 1.00 47.47 209 GLY A N 1
ATOM 1558 C CA . GLY A 1 209 ? 20.281 6.237 10.782 1.00 47.47 209 GLY A CA 1
ATOM 1559 C C . GLY A 1 209 ? 21.054 7.538 10.577 1.00 47.47 209 GLY A C 1
ATOM 1560 O O . GLY A 1 209 ? 22.085 7.554 9.904 1.00 47.47 209 GLY A O 1
ATOM 1561 N N . THR A 1 210 ? 20.530 8.622 11.142 1.00 40.34 210 THR A N 1
ATOM 1562 C CA . THR A 1 210 ? 21.274 9.870 11.369 1.00 40.34 210 THR A CA 1
ATOM 1563 C C . THR A 1 210 ? 22.406 9.673 12.359 1.00 40.34 210 THR A C 1
ATOM 1565 O O . THR A 1 210 ? 22.120 9.047 13.408 1.00 40.34 210 THR A O 1
#

Nearest PDB structures (foldseek):
  6jdo-assembly1_A  TM=5.065E-01  e=5.275E-04  Pasteurella multocida
  3djc-assembly2_D  TM=4.855E-01  e=2.084E-03  Legionella pneumophila subsp. pneumophila str. Philadelphia 1
  3hrg-assembly1_A  TM=6.678E-01  e=8.456E-02  Bacteroides thetaiotaomicron VPI-5482
  4czj-assembly2_B  TM=6.505E-01  e=1.631E-01  Caulobacter vibrioides
  7ope-assembly1_S  TM=5.166E-01  e=1.103E+00  Bacillus subtilis subsp. subtilis str. 168

Mean predicted aligned error: 4.64 Å

Foldseek 3Di:
DWEKEWDDAPFWIKIFIDDPNDTPDIDIHGLLRLLVPLVVVVVVCVVSPGQAYAAQQALFDAKDFLQNDDQQLCCLACPRVVHDPVVLVVVVVVVDSVSSSSVSSSVNSRCCSVPVRRRYIIGHFPLPDPLADPVQNPPPSFFGGPVRVVQLLVVLVVVCVVVVHDSQCDWDWDWDAGQFFIKIFTDHRNDTHTIHGRQRPPPGPNHPHD

Radius of gyration: 16.98 Å; Cα contacts (8 Å, |Δi|>4): 436; chains: 1; bounding box: 42×38×41 Å

Sequence (210 aa):
MRVLGVDPGTRSFDVALVEGGRVVAEVSLGTEEVARDPAALLRAVEELDPDYMVGPSGYGVPVTRGYGVLDPRRFAVEVLLLSIEEQIEEGSRSGELGVWVYEALARVVDHLVSKLGSRAVFIPAVVHLRTVPWYRKLKRVDIGTADKLAAAALAVHTYSYREGVDYSDVNVVVAEVGYGYSATLAVDGGRVVDGIGGTVASAGTLTAGT

pLDDT: mean 91.18, std 10.41, range [40.34, 98.5]